Protein AF-A0AAV6ZKS3-F1 (afdb_monomer_lite)

Secondary structure (DSSP, 8-state):
---HHHHHHHHHHHHHHHHHHHHHHHHHHHHHHHHHHHHHHHHHHHHHHHHHHHHHHHHHH-------TTSHHHHSS-S--HHHHHHHHHHHHHHHHHHTS-----S-HHHHHHHHHHHHHHHHHHHHHHHHHHHHHHHHHHHHHHHHHHHHHHHHHHHHHHHHHH--SSTTS-SS---TTSHHHHHH--S-TT--HHHHHHHHHHHHHHHHHHHHHHHHHHHHHHHHHHHHHHHHHHHHHHHHHHHHHHHHHHHHSTTS----

Sequence (264 aa):
YPDKVDHLLQEEKKGLHNLKRYSENQLQEISRQLQVLYSHRQKLFEFCKEKGRVLDIISENARPRHLSQDQIGNKFLGPENTDCQAAIRSARGTCEKFRNIQPLNWYKPENRRELKESVTQALGKKADESAHIWEDSTLTSGDVRNMTQRQQRIHDEMETGYHLQLGPVSSLDLSVRERLDRPLVKILQRHPGTQLPESTLISQGTVSLQKSLSKTRDTIGLLHDTQIKLKEDQENKLRGESIDRAAARLRVRSAKGRRERLCL

pLDDT: mean 79.99, std 17.04, range [34.72, 97.44]

InterPro domains:
  IPR038949 Tektin-like protein 1 [PTHR35081] (2-262)

Radius of gyration: 49.83 Å; chains: 1; bounding box: 112×31×142 Å

Foldseek 3Di:
DDDPLNVLVVVLVVVVVVLVVVVVVLVVVLVVLVVVLVVLVVVLVVVVVVVVVVVVVCVVVCDDDDDDPPPPPPDVCPDPPVVSVVSVVSNVVSVVVNVPSDDPPCPDVVVSVVSLVVSLVSLVVLLVVLVVVLVVLVVVLVVLVVVLVVLVVVLVVLVVVLDVLVPDPDPVPDPDDPDCPPVVNVVVPPDDPDPDPVNVVSVVVSVVSVVVSVVSVVVSVVSVVVSVVSVVSSVVSVVSSVVSVVVSVVSVCVVVPPVDDPPD

Organism: Engystomops pustulosus (NCBI:txid76066)

Structure (mmCIF, N/CA/C/O backbone):
data_AF-A0AAV6ZKS3-F1
#
_entry.id   AF-A0AAV6ZKS3-F1
#
loop_
_atom_site.group_PDB
_atom_site.id
_atom_site.type_symbol
_atom_site.label_atom_id
_atom_site.label_alt_id
_atom_site.label_comp_id
_atom_site.label_asym_id
_atom_site.label_entity_id
_atom_site.label_seq_id
_atom_site.pdbx_PDB_ins_code
_atom_site.Cartn_x
_atom_site.Cartn_y
_atom_site.Cartn_z
_atom_site.occupancy
_atom_site.B_iso_or_equiv
_atom_site.auth_seq_id
_atom_site.auth_comp_id
_atom_site.auth_asym_id
_atom_site.auth_atom_id
_atom_site.pdbx_PDB_model_num
ATOM 1 N N . TYR A 1 1 ? -2.832 10.616 2.347 1.00 41.50 1 TYR A N 1
ATOM 2 C CA . TYR A 1 1 ? -1.419 11.023 2.236 1.00 41.50 1 TYR A CA 1
ATOM 3 C C . TYR A 1 1 ? -0.750 10.048 1.282 1.00 41.50 1 TYR A C 1
ATOM 5 O O . TYR A 1 1 ? -0.906 8.858 1.528 1.00 41.50 1 TYR A O 1
ATOM 13 N N . PRO A 1 2 ? -0.132 10.495 0.173 1.00 55.09 2 PRO A N 1
ATOM 14 C CA . PRO A 1 2 ? 0.588 9.588 -0.715 1.00 55.09 2 PRO A CA 1
ATOM 15 C C . PRO A 1 2 ? 1.738 8.941 0.055 1.00 55.09 2 PRO A C 1
ATOM 17 O O . PRO A 1 2 ? 2.447 9.620 0.801 1.00 55.09 2 PRO A O 1
ATOM 20 N N . ASP A 1 3 ? 1.875 7.629 -0.088 1.00 76.38 3 ASP A N 1
ATOM 21 C CA . ASP A 1 3 ? 2.885 6.861 0.618 1.00 76.38 3 ASP A CA 1
ATOM 22 C C . ASP A 1 3 ? 4.280 7.249 0.102 1.00 76.38 3 ASP A C 1
ATOM 24 O O . ASP A 1 3 ? 4.470 7.553 -1.082 1.00 76.38 3 ASP A O 1
ATOM 28 N N . LYS A 1 4 ? 5.291 7.221 0.972 1.00 80.62 4 LYS A N 1
ATOM 29 C CA . LYS A 1 4 ? 6.689 7.445 0.577 1.00 80.62 4 LYS A CA 1
ATOM 30 C C . LYS A 1 4 ? 7.103 6.466 -0.525 1.00 80.62 4 LYS A C 1
ATOM 32 O O . LYS A 1 4 ? 7.864 6.822 -1.424 1.00 80.62 4 LYS A O 1
ATOM 37 N N . VAL A 1 5 ? 6.559 5.250 -0.482 1.00 85.25 5 VAL A N 1
ATOM 38 C CA . VAL A 1 5 ? 6.760 4.232 -1.517 1.00 85.25 5 VAL A CA 1
ATOM 39 C C . VAL A 1 5 ? 6.154 4.657 -2.859 1.00 85.25 5 VAL A C 1
ATOM 41 O O . VAL A 1 5 ? 6.789 4.456 -3.895 1.00 85.25 5 VAL A O 1
ATOM 44 N N . ASP A 1 6 ? 4.982 5.295 -2.864 1.00 87.06 6 ASP A N 1
ATOM 45 C CA . ASP A 1 6 ? 4.322 5.747 -4.095 1.00 87.06 6 ASP A CA 1
ATOM 46 C C . ASP A 1 6 ? 5.158 6.807 -4.814 1.00 87.06 6 ASP A C 1
ATOM 48 O O . ASP A 1 6 ? 5.302 6.767 -6.038 1.00 87.06 6 ASP A O 1
ATOM 52 N N . HIS A 1 7 ? 5.766 7.722 -4.055 1.00 87.88 7 HIS A N 1
ATOM 53 C CA . HIS A 1 7 ? 6.695 8.710 -4.601 1.00 87.88 7 HIS A CA 1
ATOM 54 C C . HIS A 1 7 ? 7.904 8.048 -5.270 1.00 87.88 7 HIS A C 1
ATOM 56 O O . HIS A 1 7 ? 8.201 8.347 -6.430 1.00 87.88 7 HIS A O 1
ATOM 62 N N . LEU A 1 8 ? 8.549 7.095 -4.591 1.00 87.25 8 LEU A N 1
ATOM 63 C CA . LEU A 1 8 ? 9.702 6.373 -5.139 1.00 87.25 8 LEU A CA 1
ATOM 64 C C . LEU A 1 8 ? 9.329 5.554 -6.388 1.00 87.25 8 LEU A C 1
ATOM 66 O O . LEU A 1 8 ? 10.081 5.518 -7.364 1.00 87.25 8 LEU A O 1
ATOM 70 N N . LEU A 1 9 ? 8.145 4.935 -6.404 1.00 87.69 9 LEU A N 1
ATOM 71 C CA . LEU A 1 9 ? 7.625 4.218 -7.573 1.00 87.69 9 LEU A CA 1
ATOM 72 C C . LEU A 1 9 ? 7.361 5.158 -8.755 1.00 87.69 9 LEU A C 1
ATOM 74 O O . LEU A 1 9 ? 7.646 4.810 -9.905 1.00 87.69 9 LEU A O 1
ATOM 78 N N . GLN A 1 10 ? 6.831 6.355 -8.500 1.00 89.19 10 GLN A N 1
ATOM 79 C CA . GLN A 1 10 ? 6.620 7.358 -9.542 1.00 89.19 10 GLN A CA 1
ATOM 80 C C . GLN A 1 10 ? 7.939 7.880 -10.114 1.00 89.19 10 GLN A C 1
ATOM 82 O O . GLN A 1 10 ? 8.044 8.052 -11.331 1.00 89.19 10 GLN A O 1
ATOM 87 N N . GLU A 1 11 ? 8.942 8.113 -9.271 1.00 86.69 11 GLU A N 1
ATOM 88 C CA . GLU A 1 11 ? 10.286 8.506 -9.701 1.00 86.69 11 GLU A CA 1
ATOM 89 C C . GLU A 1 11 ? 10.939 7.418 -10.555 1.00 86.69 11 GLU A C 1
ATOM 91 O O . GLU A 1 11 ? 11.420 7.706 -11.656 1.00 86.69 11 GLU A O 1
ATOM 96 N N . GLU A 1 12 ? 10.863 6.155 -10.123 1.00 85.94 12 GLU A N 1
ATOM 97 C CA . GLU A 1 12 ? 11.347 5.017 -10.908 1.00 85.94 12 GLU A CA 1
ATOM 98 C C . GLU A 1 12 ? 10.645 4.946 -12.268 1.00 85.94 12 GLU A C 1
ATOM 100 O O . GLU A 1 12 ? 11.301 4.833 -13.309 1.00 85.94 12 GLU A O 1
ATOM 105 N N . LYS A 1 13 ? 9.314 5.069 -12.288 1.00 88.62 13 LYS A N 1
ATOM 106 C CA . LYS A 1 13 ? 8.519 5.049 -13.521 1.00 88.62 13 LYS A CA 1
ATOM 107 C C . LYS A 1 13 ? 8.929 6.169 -14.479 1.00 88.62 13 LYS A C 1
ATOM 109 O O . LYS A 1 13 ? 9.120 5.906 -15.668 1.00 88.62 13 LYS A O 1
ATOM 114 N N . LYS A 1 14 ? 9.081 7.401 -13.983 1.00 87.44 14 LYS A N 1
ATOM 115 C CA . LYS A 1 14 ? 9.520 8.556 -14.785 1.00 87.44 14 LYS A CA 1
ATOM 116 C C . LYS A 1 14 ? 10.919 8.324 -15.359 1.00 87.44 14 LYS A C 1
ATOM 118 O O . LYS A 1 14 ? 11.119 8.509 -16.560 1.00 87.44 14 LYS A O 1
ATOM 123 N N . GLY A 1 15 ? 11.856 7.846 -14.538 1.00 82.69 15 GLY A N 1
ATOM 124 C CA . GLY A 1 15 ? 13.216 7.519 -14.973 1.00 82.69 15 GLY A CA 1
ATOM 125 C C . GLY A 1 15 ? 13.250 6.449 -16.070 1.00 82.69 15 GLY A C 1
ATOM 126 O O . GLY A 1 15 ? 13.921 6.620 -17.088 1.00 82.69 15 GLY A O 1
ATOM 127 N N . LEU A 1 16 ? 12.471 5.372 -15.915 1.00 83.94 16 LEU A N 1
ATOM 128 C CA . LEU A 1 16 ? 12.364 4.306 -16.920 1.00 83.94 16 LEU A CA 1
ATOM 129 C C . LEU A 1 16 ? 11.753 4.796 -18.237 1.00 83.94 16 LEU A C 1
ATOM 131 O O . LEU A 1 16 ? 12.207 4.393 -19.307 1.00 83.94 16 LEU A O 1
ATOM 135 N N . HIS A 1 17 ? 10.743 5.662 -18.171 1.00 86.50 17 HIS A N 1
ATOM 136 C CA . HIS A 1 17 ? 10.078 6.192 -19.361 1.00 86.50 17 HIS A CA 1
ATOM 137 C C . HIS A 1 17 ? 10.987 7.121 -20.167 1.00 86.50 17 HIS A C 1
ATOM 139 O O . HIS A 1 17 ? 11.044 7.026 -21.393 1.00 86.50 17 HIS A O 1
ATOM 145 N N . ASN A 1 18 ? 11.748 7.973 -19.479 1.00 84.38 18 ASN A N 1
ATOM 146 C CA . ASN A 1 18 ? 12.739 8.839 -20.113 1.00 84.38 18 ASN A CA 1
ATOM 147 C C . ASN A 1 18 ? 13.833 8.017 -20.802 1.00 84.38 18 ASN A C 1
ATOM 149 O O . ASN A 1 18 ? 14.181 8.299 -21.947 1.00 84.38 18 ASN A O 1
ATOM 153 N N . LEU A 1 19 ? 14.312 6.955 -20.144 1.00 80.25 19 LEU A N 1
ATOM 154 C CA . LEU A 1 19 ? 15.299 6.048 -20.726 1.00 80.25 19 LEU A CA 1
ATOM 155 C C . LEU A 1 19 ? 14.756 5.339 -21.971 1.00 80.25 19 LEU A C 1
ATOM 157 O O . LEU A 1 19 ? 15.447 5.279 -22.985 1.00 80.25 19 LEU A O 1
ATOM 161 N N . LYS A 1 20 ? 13.517 4.837 -21.909 1.00 86.25 20 LYS A N 1
ATOM 162 C CA . LYS A 1 20 ? 12.854 4.196 -23.050 1.00 86.25 20 LYS A CA 1
ATOM 163 C C . LYS A 1 20 ? 12.793 5.148 -24.246 1.00 86.25 20 LYS A C 1
ATOM 165 O O . LYS A 1 20 ? 13.302 4.806 -25.309 1.00 86.25 20 LYS A O 1
ATOM 170 N N . ARG A 1 21 ? 12.263 6.360 -24.048 1.00 87.06 21 ARG A N 1
ATOM 171 C CA . ARG A 1 21 ? 12.174 7.380 -25.107 1.00 87.06 21 ARG A CA 1
ATOM 172 C C . ARG A 1 21 ? 13.537 7.707 -25.701 1.00 87.06 21 ARG A C 1
ATOM 174 O O . ARG A 1 21 ? 13.680 7.767 -26.915 1.00 87.06 21 ARG A O 1
ATOM 181 N N . TYR A 1 22 ? 14.547 7.886 -24.853 1.00 83.00 22 TYR A N 1
ATOM 182 C CA . TYR A 1 22 ? 15.900 8.158 -25.319 1.00 83.00 22 TYR A CA 1
ATOM 183 C C . TYR A 1 22 ? 16.451 7.002 -26.168 1.00 83.00 22 TYR A C 1
ATOM 185 O O . TYR A 1 22 ? 16.975 7.242 -27.254 1.00 83.00 22 TYR A O 1
ATOM 193 N N . SER A 1 23 ? 16.279 5.751 -25.723 1.00 82.00 23 SER A N 1
ATOM 194 C CA . SER A 1 23 ? 16.715 4.580 -26.494 1.00 82.00 23 SER A CA 1
ATOM 195 C C . SER A 1 23 ? 15.973 4.426 -27.822 1.00 82.00 23 SER A C 1
ATOM 197 O O . SER A 1 23 ? 16.594 4.085 -28.822 1.00 82.00 23 SER A O 1
ATOM 199 N N . GLU A 1 24 ? 14.673 4.720 -27.859 1.00 88.81 24 GLU A N 1
ATOM 200 C CA . GLU A 1 24 ? 13.868 4.662 -29.082 1.00 88.81 24 GLU A CA 1
ATOM 201 C C . GLU A 1 24 ? 14.322 5.722 -30.088 1.00 88.81 24 GLU A C 1
ATOM 203 O O . GLU A 1 24 ? 14.536 5.402 -31.254 1.00 88.81 24 GLU A O 1
ATOM 208 N N . ASN A 1 25 ? 14.568 6.952 -29.631 1.00 86.88 25 ASN A N 1
ATOM 209 C CA . ASN A 1 25 ? 15.073 8.031 -30.481 1.00 86.88 25 ASN A CA 1
ATOM 210 C C . ASN A 1 25 ? 16.464 7.711 -31.051 1.00 86.88 25 ASN A C 1
ATOM 212 O O . ASN A 1 25 ? 16.727 7.959 -32.225 1.00 86.88 25 ASN A O 1
ATOM 216 N N . GLN A 1 26 ? 17.350 7.126 -30.239 1.00 83.88 26 GLN A N 1
ATOM 217 C CA . GLN A 1 26 ? 18.669 6.682 -30.699 1.00 83.88 26 GLN A CA 1
ATOM 218 C C . GLN A 1 26 ? 18.558 5.558 -31.736 1.00 83.88 26 GLN A C 1
ATOM 220 O O . GLN A 1 26 ? 19.219 5.609 -32.770 1.00 83.88 26 GLN A O 1
ATOM 225 N N . LEU A 1 27 ? 17.689 4.569 -31.505 1.00 87.50 27 LEU A N 1
ATOM 226 C CA . LEU A 1 27 ? 17.439 3.492 -32.466 1.00 87.50 27 LEU A CA 1
ATOM 227 C C . LEU A 1 27 ? 16.874 4.021 -33.788 1.00 87.50 27 LEU A C 1
ATOM 229 O O . LEU A 1 27 ? 17.297 3.571 -34.851 1.00 87.50 27 LEU A O 1
ATOM 233 N N . GLN A 1 28 ? 15.957 4.990 -33.733 1.00 90.62 28 GLN A N 1
ATOM 234 C CA . GLN A 1 28 ? 15.423 5.646 -34.925 1.00 90.62 28 GLN A CA 1
ATOM 235 C C . GLN A 1 28 ? 16.516 6.392 -35.697 1.00 90.62 28 GLN A C 1
ATOM 237 O O . GLN A 1 28 ? 16.599 6.251 -36.916 1.00 90.62 28 GLN A O 1
ATOM 242 N N . GLU A 1 29 ? 17.391 7.128 -35.009 1.00 88.44 29 GLU A N 1
ATOM 243 C CA . GLU A 1 29 ? 18.488 7.850 -35.661 1.00 88.44 29 GLU A CA 1
ATOM 244 C C . GLU A 1 29 ? 19.519 6.895 -36.281 1.00 88.44 29 GLU A C 1
ATOM 246 O O . GLU A 1 29 ? 19.915 7.080 -37.432 1.00 88.44 29 GLU A O 1
ATOM 251 N N . ILE A 1 30 ? 19.890 5.821 -35.577 1.00 88.12 30 ILE A N 1
ATOM 252 C CA . ILE A 1 30 ? 20.761 4.760 -36.106 1.00 88.12 30 ILE A CA 1
ATOM 253 C C . ILE A 1 30 ? 20.126 4.110 -37.342 1.00 88.12 30 ILE A C 1
ATOM 255 O O . ILE A 1 30 ? 20.790 3.960 -38.368 1.00 88.12 30 ILE A O 1
ATOM 259 N N . SER A 1 31 ? 18.839 3.757 -37.276 1.00 90.94 31 SER A N 1
ATOM 260 C CA . SER A 1 31 ? 18.103 3.157 -38.396 1.00 90.94 31 SER A CA 1
ATOM 261 C C . SER A 1 31 ? 18.084 4.079 -39.619 1.00 90.94 31 SER A C 1
ATOM 263 O O . SER A 1 31 ? 18.409 3.647 -40.729 1.00 90.94 31 SER A O 1
ATOM 265 N N . ARG A 1 32 ? 17.812 5.372 -39.410 1.00 91.06 32 ARG A N 1
ATOM 266 C CA . ARG A 1 32 ? 17.835 6.398 -40.458 1.00 91.06 32 ARG A CA 1
ATOM 267 C C . ARG A 1 32 ? 19.214 6.505 -41.107 1.00 91.06 32 ARG A C 1
ATOM 269 O O . ARG A 1 32 ? 19.321 6.535 -42.332 1.00 91.06 32 ARG A O 1
ATOM 276 N N . GLN A 1 33 ? 20.278 6.544 -40.308 1.00 89.44 33 GLN A N 1
ATOM 277 C CA . GLN A 1 33 ? 21.639 6.640 -40.833 1.00 89.44 33 GLN A CA 1
ATOM 278 C C . GLN A 1 33 ? 22.068 5.381 -41.593 1.00 89.44 33 GLN A C 1
ATOM 280 O O . GLN A 1 33 ? 22.689 5.499 -42.650 1.00 89.44 33 GLN A O 1
ATOM 285 N N . LEU A 1 34 ? 21.680 4.188 -41.131 1.00 90.81 34 LEU A N 1
ATOM 286 C CA . LEU A 1 34 ? 21.911 2.936 -41.856 1.00 90.81 34 LEU A CA 1
ATOM 287 C C . LEU A 1 34 ? 21.210 2.924 -43.221 1.00 90.81 34 LEU A C 1
ATOM 289 O O . LEU A 1 34 ? 21.814 2.508 -44.210 1.00 90.81 34 LEU A O 1
ATOM 293 N N . GLN A 1 35 ? 19.978 3.432 -43.308 1.00 94.38 35 GLN A N 1
ATOM 294 C CA . GLN A 1 35 ? 19.254 3.545 -44.577 1.00 94.38 35 GLN A CA 1
ATOM 295 C C . GLN A 1 35 ? 19.963 4.495 -45.557 1.00 94.38 35 GLN A C 1
ATOM 297 O O . GLN A 1 35 ? 20.113 4.185 -46.741 1.00 94.38 35 GLN A O 1
ATOM 302 N N . VAL A 1 36 ? 20.457 5.633 -45.062 1.00 93.38 36 VAL A N 1
ATOM 303 C CA . VAL A 1 36 ? 21.233 6.584 -45.872 1.00 93.38 36 VAL A CA 1
ATOM 304 C C . VAL A 1 36 ? 22.543 5.948 -46.350 1.00 93.38 36 VAL A C 1
ATOM 306 O O . VAL A 1 36 ? 22.854 6.020 -47.540 1.00 93.38 36 VAL A O 1
ATOM 309 N N . LEU A 1 37 ? 23.277 5.251 -45.477 1.00 91.81 37 LEU A N 1
ATOM 310 C CA . LEU A 1 37 ? 24.495 4.521 -45.850 1.00 91.81 37 LEU A CA 1
ATOM 311 C C . LEU A 1 37 ? 24.227 3.425 -46.889 1.00 91.81 37 LEU A C 1
ATOM 313 O O . LEU A 1 37 ? 25.008 3.278 -47.830 1.00 91.81 37 LEU A O 1
ATOM 317 N N . TYR A 1 38 ? 23.112 2.701 -46.773 1.00 94.31 38 TYR A N 1
ATOM 318 C CA . TYR A 1 38 ? 22.691 1.723 -47.775 1.00 94.31 38 TYR A CA 1
ATOM 319 C C . TYR A 1 38 ? 22.466 2.384 -49.142 1.00 94.31 38 TYR A C 1
ATOM 321 O O . TYR A 1 38 ? 22.979 1.903 -50.153 1.00 94.31 38 TYR A O 1
ATOM 329 N N . SER A 1 39 ? 21.797 3.541 -49.171 1.00 94.12 39 SER A N 1
ATOM 330 C CA . SER A 1 39 ? 21.594 4.302 -50.410 1.00 94.12 39 SER A CA 1
ATOM 331 C C . SER A 1 39 ? 22.916 4.776 -51.036 1.00 94.12 39 SER A C 1
ATOM 333 O O . SER A 1 39 ? 23.093 4.694 -52.252 1.00 94.12 39 SER A O 1
ATOM 335 N N . HIS A 1 40 ? 23.883 5.210 -50.217 1.00 92.31 40 HIS A N 1
ATOM 336 C CA . HIS A 1 40 ? 25.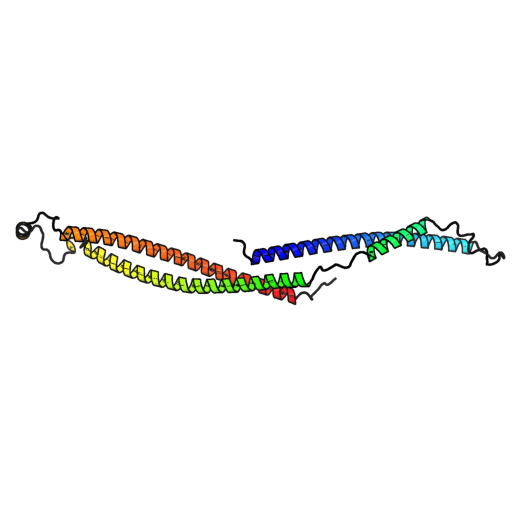216 5.589 -50.688 1.00 92.31 40 HIS A CA 1
ATOM 337 C C . HIS A 1 40 ? 25.976 4.392 -51.258 1.00 92.31 40 HIS A C 1
ATOM 339 O O . HIS A 1 40 ? 26.580 4.505 -52.323 1.00 92.31 40 HIS A O 1
ATOM 345 N N . ARG A 1 41 ? 25.906 3.234 -50.592 1.00 93.44 41 ARG A N 1
ATOM 346 C CA . ARG A 1 41 ? 26.504 1.987 -51.076 1.00 93.44 41 ARG A CA 1
ATOM 347 C C . ARG A 1 41 ? 25.933 1.581 -52.434 1.00 93.44 41 ARG A C 1
ATOM 349 O O . ARG A 1 41 ? 26.708 1.221 -53.313 1.00 93.44 41 ARG A O 1
ATOM 356 N N . GLN A 1 42 ? 24.615 1.660 -52.616 1.00 94.25 42 GLN A N 1
ATOM 357 C CA . GLN A 1 42 ? 23.966 1.314 -53.882 1.00 94.25 42 GLN A CA 1
ATOM 358 C C . GLN A 1 42 ? 24.397 2.253 -55.017 1.00 94.25 42 GLN A C 1
ATOM 360 O O . GLN A 1 42 ? 24.777 1.783 -56.084 1.00 94.25 42 GLN A O 1
ATOM 365 N N . LYS A 1 43 ? 24.438 3.569 -54.769 1.00 91.56 43 LYS A N 1
ATOM 366 C CA . LYS A 1 43 ? 24.923 4.551 -55.757 1.00 91.56 43 LYS A CA 1
ATOM 367 C C . LYS A 1 43 ? 26.382 4.312 -56.154 1.00 91.56 43 LYS A C 1
ATOM 369 O O . LYS A 1 43 ? 26.704 4.310 -57.335 1.00 91.56 43 LYS A O 1
ATOM 374 N N . LEU A 1 44 ? 27.261 4.079 -55.177 1.00 90.31 44 LEU A N 1
ATOM 375 C CA . LEU A 1 44 ? 28.674 3.787 -55.444 1.00 90.31 44 LEU A CA 1
ATOM 376 C C . LEU A 1 44 ? 28.856 2.466 -56.201 1.00 90.31 44 LEU A C 1
ATOM 378 O O . LEU A 1 44 ? 29.738 2.369 -57.048 1.00 90.31 44 LEU A O 1
ATOM 382 N N . PHE A 1 45 ? 28.020 1.463 -55.925 1.00 92.81 45 PHE A N 1
ATOM 383 C CA . PHE A 1 45 ? 28.036 0.197 -56.652 1.00 92.81 45 PHE A CA 1
ATOM 384 C C . PHE A 1 45 ? 27.683 0.378 -58.135 1.00 92.81 45 PHE A C 1
ATOM 386 O O . PHE A 1 45 ? 28.393 -0.157 -58.985 1.00 92.81 45 PHE A O 1
ATOM 393 N N . GLU A 1 46 ? 26.654 1.170 -58.455 1.00 90.75 46 GLU A N 1
ATOM 394 C CA . GLU A 1 46 ? 26.321 1.483 -59.852 1.00 90.75 46 GLU A CA 1
ATOM 395 C C . GLU A 1 46 ? 27.463 2.234 -60.552 1.00 90.75 46 GLU A C 1
ATOM 397 O O . GLU A 1 46 ? 27.859 1.838 -61.646 1.00 90.75 46 GLU A O 1
ATOM 402 N N . PHE A 1 47 ? 28.102 3.215 -59.898 1.00 87.19 47 PHE A N 1
ATOM 403 C CA . PHE A 1 47 ? 29.284 3.879 -60.469 1.00 87.19 47 PHE A CA 1
ATOM 404 C C . PHE A 1 47 ? 30.452 2.915 -60.721 1.00 87.19 47 PHE A C 1
ATOM 406 O O . PHE A 1 47 ? 31.126 3.012 -61.747 1.00 87.19 47 PHE A O 1
ATOM 413 N N . CYS A 1 48 ? 30.703 1.965 -59.815 1.00 86.06 48 CYS A N 1
ATOM 414 C CA . CYS A 1 48 ? 31.719 0.931 -60.026 1.00 86.06 48 CYS A CA 1
ATOM 415 C C . CYS A 1 48 ? 31.379 0.035 -61.224 1.00 86.06 48 CYS A C 1
ATOM 417 O O . CYS A 1 48 ? 32.269 -0.310 -62.000 1.00 86.06 48 CYS A O 1
ATOM 419 N N . LYS A 1 49 ? 30.102 -0.318 -61.396 1.00 88.94 49 LYS A N 1
ATOM 420 C CA . LYS A 1 49 ? 29.613 -1.132 -62.513 1.00 88.94 49 LYS A CA 1
ATOM 421 C C . LYS A 1 49 ? 29.729 -0.400 -63.850 1.00 88.94 49 LYS A C 1
ATOM 423 O O . LYS A 1 49 ? 30.173 -0.995 -64.828 1.00 88.94 49 LYS A O 1
ATOM 428 N N . GLU A 1 50 ? 29.371 0.880 -63.897 1.00 85.94 50 GLU A N 1
ATOM 429 C CA . GLU A 1 50 ? 29.556 1.734 -65.076 1.00 85.94 50 GLU A CA 1
ATOM 430 C C . GLU A 1 50 ? 31.032 1.880 -65.433 1.00 85.94 50 GLU A C 1
ATOM 432 O O . GLU A 1 50 ? 31.409 1.669 -66.583 1.00 85.94 50 GLU A O 1
ATOM 437 N N . LYS A 1 51 ? 31.887 2.157 -64.441 1.00 83.06 51 LYS A N 1
ATOM 438 C CA . LYS A 1 51 ? 33.335 2.238 -64.652 1.00 83.06 51 LYS A CA 1
ATOM 439 C C . LYS A 1 51 ? 33.909 0.915 -65.162 1.00 83.06 51 LYS A C 1
ATOM 441 O O . LYS A 1 51 ? 34.740 0.947 -66.061 1.00 83.06 51 LYS A O 1
ATOM 446 N N . GLY A 1 52 ? 33.458 -0.221 -64.625 1.00 84.44 52 GLY A N 1
ATOM 447 C CA . GLY A 1 52 ? 33.823 -1.552 -65.118 1.00 84.44 52 GLY A CA 1
ATOM 448 C C . GLY A 1 52 ? 33.482 -1.717 -66.599 1.00 84.44 52 GLY A C 1
ATOM 449 O O . GLY A 1 52 ? 34.375 -1.960 -67.398 1.00 84.44 52 GLY A O 1
ATOM 450 N N . ARG A 1 53 ? 32.231 -1.431 -66.984 1.00 85.12 53 ARG A N 1
ATOM 451 C CA . ARG A 1 53 ? 31.784 -1.481 -68.389 1.00 85.12 53 ARG A CA 1
ATOM 452 C C . ARG A 1 53 ? 32.600 -0.573 -69.308 1.00 85.12 53 ARG A C 1
ATOM 454 O O . ARG A 1 53 ? 32.935 -0.967 -70.417 1.00 85.12 53 ARG A O 1
ATOM 461 N N . VAL A 1 54 ? 32.907 0.649 -68.871 1.00 82.00 54 VAL A N 1
ATOM 462 C CA . VAL A 1 54 ? 33.729 1.585 -69.652 1.00 82.00 54 VAL A CA 1
ATOM 463 C C . VAL A 1 54 ? 35.147 1.042 -69.831 1.00 82.00 54 VAL A C 1
ATOM 465 O O . VAL A 1 54 ? 35.688 1.129 -70.928 1.00 82.00 54 VAL A O 1
ATOM 468 N N . LEU A 1 55 ? 35.742 0.463 -68.785 1.00 80.50 55 LEU A N 1
ATOM 469 C CA . LEU A 1 55 ? 37.062 -0.162 -68.874 1.00 80.50 55 LEU A CA 1
ATOM 470 C C . LEU A 1 55 ? 37.057 -1.377 -69.806 1.00 80.50 55 LEU A C 1
ATOM 472 O O . LEU A 1 55 ? 37.975 -1.492 -70.614 1.00 80.50 55 LEU A O 1
ATOM 476 N N . ASP A 1 56 ? 36.022 -2.217 -69.751 1.00 82.38 56 ASP A N 1
ATOM 477 C CA . ASP A 1 56 ? 35.847 -3.353 -70.660 1.00 82.38 56 ASP A CA 1
ATOM 478 C C . ASP A 1 56 ? 35.790 -2.864 -72.119 1.00 82.38 56 ASP A C 1
ATOM 480 O O . ASP A 1 56 ? 36.600 -3.292 -72.939 1.00 82.38 56 ASP A O 1
ATOM 484 N N . ILE A 1 57 ? 34.953 -1.861 -72.423 1.00 82.69 57 ILE A N 1
ATOM 485 C CA . ILE A 1 57 ? 34.840 -1.248 -73.762 1.00 82.69 57 ILE A CA 1
ATOM 486 C C . ILE A 1 57 ? 36.168 -0.624 -74.219 1.00 82.69 57 ILE A C 1
ATOM 488 O O . ILE A 1 57 ? 36.551 -0.753 -75.383 1.00 82.69 57 ILE A O 1
ATOM 492 N N . ILE A 1 58 ? 36.883 0.082 -73.336 1.00 78.12 58 ILE A N 1
ATOM 493 C CA . ILE A 1 58 ? 38.196 0.655 -73.665 1.00 78.12 58 ILE A CA 1
ATOM 494 C C . ILE A 1 58 ? 39.194 -0.470 -73.952 1.00 78.12 58 ILE A C 1
ATOM 496 O O . ILE A 1 58 ? 39.939 -0.368 -74.920 1.00 78.12 58 ILE A O 1
ATOM 500 N N . SER A 1 59 ? 39.195 -1.546 -73.163 1.00 73.62 59 SER A N 1
ATOM 501 C CA . SER A 1 59 ? 40.094 -2.688 -73.355 1.00 73.62 59 SER A CA 1
ATOM 502 C C . SER A 1 59 ? 39.807 -3.458 -74.649 1.00 73.62 59 SER A C 1
ATOM 504 O O . SER A 1 59 ? 40.742 -3.852 -75.343 1.00 73.62 59 SER A O 1
ATOM 506 N N . GLU A 1 60 ? 38.534 -3.596 -75.031 1.00 71.94 60 GLU A N 1
ATOM 507 C CA . GLU A 1 60 ? 38.105 -4.244 -76.275 1.00 71.94 60 GLU A CA 1
ATOM 508 C C . GLU A 1 60 ? 38.494 -3.420 -77.512 1.00 71.94 60 GLU A C 1
ATOM 510 O O . GLU A 1 60 ? 38.869 -3.975 -78.550 1.00 71.94 60 GLU A O 1
ATOM 515 N N . ASN A 1 61 ? 38.468 -2.089 -77.389 1.00 64.12 61 ASN A N 1
ATOM 516 C CA . ASN A 1 61 ? 38.843 -1.154 -78.451 1.00 64.12 61 ASN A CA 1
ATOM 517 C C . ASN A 1 61 ? 40.349 -0.823 -78.476 1.00 64.12 61 ASN A C 1
ATOM 519 O O . ASN A 1 61 ? 40.866 -0.364 -79.497 1.00 64.12 61 ASN A O 1
ATOM 523 N N . ALA A 1 62 ? 41.081 -1.092 -77.393 1.00 60.00 62 ALA A N 1
ATOM 524 C CA . ALA A 1 62 ? 42.527 -0.926 -77.284 1.00 60.00 62 ALA A CA 1
ATOM 525 C C . ALA A 1 62 ? 43.281 -2.162 -77.810 1.00 60.00 62 ALA A C 1
ATOM 527 O O . ALA A 1 62 ? 44.012 -2.834 -77.085 1.00 60.00 62 ALA A O 1
ATOM 528 N N . ARG A 1 63 ? 43.152 -2.462 -79.107 1.00 52.72 63 ARG A N 1
ATOM 529 C CA . ARG A 1 63 ? 44.124 -3.338 -79.792 1.00 52.72 63 ARG A CA 1
ATOM 530 C C . ARG A 1 63 ? 45.446 -2.580 -79.997 1.00 52.72 63 ARG A C 1
ATOM 532 O O . ARG A 1 63 ? 45.418 -1.370 -80.229 1.00 52.72 63 ARG A O 1
ATOM 539 N N . PRO A 1 64 ? 46.611 -3.250 -79.927 1.00 49.72 64 PRO A N 1
ATOM 540 C CA . PRO A 1 64 ? 47.892 -2.582 -79.738 1.00 49.72 64 PRO A CA 1
ATOM 541 C C . PRO A 1 64 ? 48.297 -1.813 -80.997 1.00 49.72 64 PRO A C 1
ATOM 543 O O . PRO A 1 64 ? 48.760 -2.388 -81.979 1.00 49.72 64 PRO A O 1
ATOM 546 N N . ARG A 1 65 ? 48.175 -0.486 -80.961 1.00 48.66 65 ARG A N 1
ATOM 547 C CA . ARG A 1 65 ? 49.083 0.383 -81.711 1.00 48.66 65 ARG A CA 1
ATOM 548 C C . ARG A 1 65 ? 50.033 1.000 -80.707 1.00 48.66 65 ARG A C 1
ATOM 550 O O . ARG A 1 65 ? 49.588 1.661 -79.776 1.00 48.66 65 ARG A O 1
ATOM 557 N N . HIS A 1 66 ? 51.318 0.723 -80.913 1.00 50.22 66 HIS A N 1
ATOM 558 C CA . HIS A 1 66 ? 52.470 1.307 -80.234 1.00 50.22 66 HIS A CA 1
ATOM 559 C C . HIS A 1 66 ? 52.217 2.771 -79.842 1.00 50.22 66 HIS A C 1
ATOM 561 O O . HIS A 1 66 ? 52.379 3.682 -80.650 1.00 50.22 66 HIS A O 1
ATOM 567 N N . LEU A 1 67 ? 51.816 2.995 -78.596 1.00 47.41 67 LEU A N 1
ATOM 568 C CA . LEU A 1 67 ? 51.811 4.302 -77.964 1.00 47.41 67 LEU A CA 1
ATOM 569 C C . LEU A 1 67 ? 52.414 4.101 -76.585 1.00 47.41 67 LEU A C 1
ATOM 571 O O . LEU A 1 67 ? 51.954 3.272 -75.803 1.00 47.41 67 LEU A O 1
ATOM 575 N N . SER A 1 68 ? 53.512 4.811 -76.359 1.00 45.78 68 SER A N 1
ATOM 576 C CA . SER A 1 68 ? 54.337 4.756 -75.164 1.00 45.78 68 SER A CA 1
ATOM 577 C C . SER A 1 68 ? 53.488 4.774 -73.892 1.00 45.78 68 SER A C 1
ATOM 579 O O . SER A 1 68 ? 52.547 5.560 -73.757 1.00 45.78 68 SER A O 1
ATOM 581 N N . GLN A 1 69 ? 53.861 3.895 -72.967 1.00 51.12 69 GLN A N 1
ATOM 582 C CA . GLN A 1 69 ? 53.141 3.523 -71.749 1.00 51.12 69 GLN A CA 1
ATOM 583 C C . GLN A 1 69 ? 52.797 4.706 -70.816 1.00 51.12 69 GLN A C 1
ATOM 585 O O . GLN A 1 69 ? 51.930 4.575 -69.957 1.00 51.12 69 GLN A O 1
ATOM 590 N N . ASP A 1 70 ? 53.392 5.880 -71.042 1.00 47.59 70 ASP A N 1
ATOM 591 C CA . ASP A 1 70 ? 53.228 7.079 -70.215 1.00 47.59 70 ASP A CA 1
ATOM 592 C C . ASP A 1 70 ? 52.003 7.950 -70.557 1.00 47.59 70 ASP A C 1
ATOM 594 O O . ASP A 1 70 ? 51.698 8.885 -69.818 1.00 47.59 70 ASP A O 1
ATOM 598 N N . GLN A 1 71 ? 51.262 7.683 -71.645 1.00 47.75 71 GLN A N 1
ATOM 599 C CA . GLN A 1 71 ? 50.146 8.560 -72.069 1.00 47.75 71 GLN A CA 1
ATOM 600 C C . GLN A 1 71 ? 48.732 7.986 -71.889 1.00 47.75 71 GLN A C 1
ATOM 602 O O . GLN A 1 71 ? 47.754 8.728 -72.006 1.00 47.75 71 GLN A O 1
ATOM 607 N N . ILE A 1 72 ? 48.593 6.697 -71.577 1.00 47.81 72 ILE A N 1
ATOM 608 C CA . ILE A 1 72 ? 47.277 6.034 -71.498 1.00 47.81 72 ILE A CA 1
ATOM 609 C C . ILE A 1 72 ? 46.598 6.296 -70.142 1.00 47.81 72 ILE A C 1
ATOM 611 O O . ILE A 1 72 ? 45.372 6.347 -70.062 1.00 47.81 72 ILE A O 1
ATOM 615 N N . GLY A 1 73 ? 47.379 6.555 -69.087 1.00 46.28 73 GLY A N 1
ATOM 616 C CA . GLY A 1 73 ? 46.870 6.658 -67.716 1.00 46.28 73 GLY A CA 1
ATOM 617 C C . GLY A 1 73 ? 45.972 7.864 -67.420 1.00 46.28 73 GLY A C 1
ATOM 618 O O . GLY A 1 73 ? 45.125 7.759 -66.543 1.00 46.28 73 GLY A O 1
ATOM 619 N N . ASN A 1 74 ? 46.109 8.982 -68.147 1.00 49.00 74 ASN A N 1
ATOM 620 C CA . ASN A 1 74 ? 45.489 10.260 -67.746 1.00 49.00 74 ASN A CA 1
ATOM 621 C C . ASN A 1 74 ? 44.696 11.004 -68.838 1.00 49.00 74 ASN A C 1
ATOM 623 O O . ASN A 1 74 ? 44.126 12.047 -68.540 1.00 49.00 74 ASN A O 1
ATOM 627 N N . LYS A 1 75 ? 44.640 10.523 -70.092 1.00 46.53 75 LYS A N 1
ATOM 628 C CA . LYS A 1 75 ? 43.922 11.224 -71.187 1.00 46.53 75 LYS A CA 1
ATOM 629 C C . LYS A 1 75 ? 42.538 10.659 -71.532 1.00 46.53 75 LYS A C 1
ATOM 631 O O . LYS A 1 75 ? 41.715 11.402 -72.050 1.00 46.53 75 LYS A O 1
ATOM 636 N N . PHE A 1 76 ? 42.269 9.379 -71.252 1.00 48.81 76 PHE A N 1
ATOM 637 C CA . PHE A 1 76 ? 40.955 8.752 -71.504 1.00 48.81 76 PHE A CA 1
ATOM 638 C C . PHE A 1 76 ? 39.989 8.850 -70.320 1.00 48.81 76 PHE A C 1
ATOM 640 O O . PHE A 1 76 ? 38.781 8.687 -70.475 1.00 48.81 76 PHE A O 1
ATOM 647 N N . LEU A 1 77 ? 40.519 9.138 -69.136 1.00 54.16 77 LEU A N 1
ATOM 648 C CA . LEU A 1 77 ? 39.739 9.501 -67.968 1.00 54.16 77 LEU A CA 1
ATOM 649 C C . LEU A 1 77 ? 39.561 11.019 -68.048 1.00 54.16 77 LEU A C 1
ATOM 651 O O . LEU A 1 77 ? 40.495 11.763 -67.767 1.00 54.16 77 LEU A O 1
ATOM 655 N N . GLY A 1 78 ? 38.394 11.473 -68.514 1.00 54.19 78 GLY A N 1
ATOM 656 C CA . GLY A 1 78 ? 38.015 12.889 -68.457 1.00 54.19 78 GLY A CA 1
ATOM 657 C C . GLY A 1 78 ? 38.123 13.456 -67.029 1.00 54.19 78 GLY A C 1
ATOM 658 O O . GLY A 1 78 ? 38.387 12.691 -66.095 1.00 54.19 78 GLY A O 1
ATOM 659 N N . PRO A 1 79 ? 37.926 14.780 -66.842 1.00 57.62 79 PRO A N 1
ATOM 660 C CA . PRO A 1 79 ? 38.018 15.416 -65.526 1.00 57.62 79 PRO A CA 1
ATOM 661 C C . PRO A 1 79 ? 37.273 14.568 -64.498 1.00 57.62 79 PRO A C 1
ATOM 663 O O . PRO A 1 79 ? 36.167 14.104 -64.783 1.00 57.62 79 PRO A O 1
ATOM 666 N N . GLU A 1 80 ? 37.942 14.289 -63.374 1.00 60.34 80 GLU A N 1
ATOM 667 C CA . GLU A 1 80 ? 37.504 13.343 -62.346 1.00 60.34 80 GLU A CA 1
ATOM 668 C C . GLU A 1 80 ? 35.983 13.377 -62.195 1.00 60.34 80 GLU A C 1
ATOM 670 O O . GLU A 1 80 ? 35.438 14.449 -61.946 1.00 60.34 80 GLU A O 1
ATOM 675 N N . ASN A 1 81 ? 35.303 12.234 -62.374 1.00 70.88 81 ASN A N 1
ATOM 676 C CA . ASN A 1 81 ? 33.841 12.168 -62.320 1.00 70.88 81 ASN A CA 1
ATOM 677 C C . ASN A 1 81 ? 33.345 12.848 -61.030 1.00 70.88 81 ASN A C 1
ATOM 679 O O . ASN A 1 81 ? 33.458 12.294 -59.927 1.00 70.88 81 ASN A O 1
ATOM 683 N N . THR A 1 82 ? 32.832 14.070 -61.186 1.00 78.62 82 THR A N 1
ATOM 684 C CA . THR A 1 82 ? 32.481 14.968 -60.086 1.00 78.62 82 THR A CA 1
ATOM 685 C C . THR A 1 82 ? 31.350 14.386 -59.254 1.00 78.62 82 THR A C 1
ATOM 687 O O . THR A 1 82 ? 31.316 14.574 -58.036 1.00 78.62 82 THR A O 1
ATOM 690 N N . ASP A 1 83 ? 30.485 13.594 -59.885 1.00 79.56 83 ASP A N 1
ATOM 691 C CA . ASP A 1 83 ? 29.316 12.982 -59.264 1.00 79.56 83 ASP A CA 1
ATOM 692 C C . ASP A 1 83 ? 29.720 11.804 -58.371 1.00 79.56 83 ASP A C 1
ATOM 694 O O . ASP A 1 83 ? 29.228 11.666 -57.246 1.00 79.56 83 ASP A O 1
ATOM 698 N N . CYS A 1 84 ? 30.693 10.998 -58.812 1.00 80.88 84 CYS A N 1
ATOM 699 C CA . CYS A 1 84 ? 31.259 9.924 -57.996 1.00 80.88 84 CYS A CA 1
ATOM 700 C C . CYS A 1 84 ? 32.018 10.488 -56.783 1.00 80.88 84 CYS A C 1
ATOM 702 O O . CYS A 1 84 ? 31.837 10.020 -55.654 1.00 80.88 84 CYS A O 1
ATOM 704 N N . GLN A 1 85 ? 32.807 11.552 -56.969 1.00 84.25 85 GLN A N 1
ATOM 705 C CA . GLN A 1 85 ? 33.474 12.219 -55.848 1.00 84.25 85 GLN A CA 1
ATOM 706 C C . GLN A 1 85 ? 32.487 12.847 -54.859 1.00 84.25 85 GLN A C 1
ATOM 708 O O . GLN A 1 85 ? 32.682 12.728 -53.645 1.00 84.25 85 GLN A O 1
ATOM 713 N N . ALA A 1 86 ? 31.420 13.484 -55.347 1.00 85.31 86 ALA A N 1
ATOM 714 C CA . ALA A 1 86 ? 30.362 14.022 -54.500 1.00 85.31 86 ALA A CA 1
ATOM 715 C C . ALA A 1 86 ? 29.698 12.908 -53.673 1.00 85.31 86 ALA A C 1
ATOM 717 O O . ALA A 1 86 ? 29.561 13.047 -52.456 1.00 85.31 86 ALA A O 1
ATOM 718 N N . ALA A 1 87 ? 29.391 11.762 -54.292 1.00 85.94 87 ALA A N 1
ATOM 719 C CA . ALA A 1 87 ? 28.825 10.605 -53.601 1.00 85.94 87 ALA A CA 1
ATOM 720 C C . ALA A 1 87 ? 29.761 10.035 -52.518 1.00 85.94 87 ALA A C 1
ATOM 722 O O . ALA A 1 87 ? 29.299 9.716 -51.419 1.00 85.94 87 ALA A O 1
ATOM 723 N N . ILE A 1 88 ? 31.074 9.964 -52.779 1.00 88.00 88 ILE A N 1
ATOM 724 C CA . ILE A 1 88 ? 32.080 9.536 -51.789 1.00 88.00 88 ILE A CA 1
ATOM 725 C C . ILE A 1 88 ? 32.143 10.516 -50.610 1.00 88.00 88 ILE A C 1
ATOM 727 O O . ILE A 1 88 ? 32.174 10.083 -49.455 1.00 88.00 88 ILE A O 1
ATOM 731 N N . ARG A 1 89 ? 32.138 11.831 -50.868 1.00 90.69 89 ARG A N 1
ATOM 732 C CA . ARG A 1 89 ? 32.149 12.857 -49.810 1.00 90.69 89 ARG A CA 1
ATOM 733 C C . ARG A 1 89 ? 30.887 12.777 -48.946 1.00 90.69 89 ARG A C 1
ATOM 735 O O . ARG A 1 89 ? 30.995 12.789 -47.721 1.00 90.69 89 ARG A O 1
ATOM 742 N N . SER A 1 90 ? 29.710 12.609 -49.553 1.00 89.19 90 SER A N 1
ATOM 743 C CA . SER A 1 90 ? 28.449 12.423 -48.818 1.00 89.19 90 SER A CA 1
ATOM 744 C C . SER A 1 90 ? 28.433 11.140 -47.978 1.00 89.19 90 SER A C 1
ATOM 746 O O . SER A 1 90 ? 27.978 11.163 -46.831 1.00 89.19 90 SER A O 1
ATOM 748 N N . ALA A 1 91 ? 28.975 10.035 -48.504 1.00 90.06 91 ALA A N 1
ATOM 749 C CA . ALA A 1 91 ? 29.101 8.781 -47.765 1.00 90.06 91 ALA A CA 1
ATOM 750 C C . ALA A 1 91 ? 30.030 8.933 -46.550 1.00 90.06 91 ALA A C 1
ATOM 752 O O . ALA A 1 91 ? 29.653 8.554 -45.442 1.00 90.06 91 ALA A O 1
ATOM 753 N N . ARG A 1 92 ? 31.204 9.559 -46.728 1.00 90.88 92 ARG A N 1
ATOM 754 C CA . ARG A 1 92 ? 32.151 9.839 -45.633 1.00 90.88 92 ARG A CA 1
ATOM 755 C C . ARG A 1 92 ? 31.532 10.717 -44.548 1.00 90.88 92 ARG A C 1
ATOM 757 O O . ARG A 1 92 ? 31.611 10.356 -43.379 1.00 90.88 92 ARG A O 1
ATOM 764 N N . GLY A 1 93 ? 30.833 11.788 -44.928 1.00 89.75 93 GLY A N 1
ATOM 765 C CA . GLY A 1 93 ? 30.139 12.652 -43.969 1.00 89.75 93 GLY A CA 1
ATOM 766 C C . GLY A 1 93 ? 29.036 11.926 -43.190 1.00 89.75 93 GLY A C 1
ATOM 767 O O . GLY A 1 93 ? 28.822 12.201 -42.012 1.00 89.75 93 GLY A O 1
ATOM 768 N N . THR A 1 94 ? 28.352 10.957 -43.806 1.00 88.19 94 THR A N 1
ATOM 769 C CA . THR A 1 94 ? 27.374 10.114 -43.098 1.00 88.19 94 THR A CA 1
ATOM 770 C C . THR A 1 94 ? 28.059 9.121 -42.155 1.00 88.19 94 THR A C 1
ATOM 772 O O . THR A 1 94 ? 27.597 8.945 -41.031 1.00 88.19 94 THR A O 1
ATOM 775 N N . CYS A 1 95 ? 29.189 8.526 -42.550 1.00 86.38 95 CYS A N 1
ATOM 776 C CA . CYS A 1 95 ? 29.983 7.659 -41.674 1.00 86.38 95 CYS A CA 1
ATOM 777 C C . CYS A 1 95 ? 30.526 8.407 -40.449 1.00 86.38 95 CYS A C 1
ATOM 779 O O . CYS A 1 95 ? 30.530 7.857 -39.352 1.00 86.38 95 CYS A O 1
ATOM 781 N N . GLU A 1 96 ? 30.962 9.656 -40.610 1.00 88.00 96 GLU A N 1
ATOM 782 C CA . GLU A 1 96 ? 31.402 10.498 -39.491 1.00 88.00 96 GLU A CA 1
ATOM 783 C C . GLU A 1 96 ? 30.248 10.811 -38.538 1.00 88.00 96 GLU A C 1
ATOM 785 O O . GLU A 1 96 ? 30.397 10.664 -37.327 1.00 88.00 96 GLU A O 1
ATOM 790 N N . LYS A 1 97 ? 29.067 11.154 -39.071 1.00 84.88 97 LYS A N 1
ATOM 791 C CA . LYS A 1 97 ? 27.853 11.339 -38.259 1.00 84.88 97 LYS A CA 1
ATOM 792 C C . LYS A 1 97 ? 27.488 10.075 -37.486 1.00 84.88 97 LYS A C 1
ATOM 794 O O . LYS A 1 97 ? 27.179 10.181 -36.306 1.00 84.88 97 LYS A O 1
ATOM 799 N N . PHE A 1 98 ? 27.596 8.907 -38.116 1.00 84.25 98 PHE A N 1
ATOM 800 C CA . PHE A 1 98 ? 27.360 7.611 -37.478 1.00 84.25 98 PHE A CA 1
ATOM 801 C C . PHE A 1 98 ? 28.375 7.299 -36.386 1.00 84.25 98 PHE A C 1
ATOM 803 O O . PHE A 1 98 ? 28.005 6.853 -35.305 1.00 84.25 98 PHE A O 1
ATOM 810 N N . ARG A 1 99 ? 29.652 7.602 -36.626 1.00 82.44 99 ARG A N 1
ATOM 811 C CA . ARG A 1 99 ? 30.723 7.431 -35.639 1.00 82.44 99 ARG A CA 1
ATOM 812 C C . ARG A 1 99 ? 30.573 8.366 -34.438 1.00 82.44 99 ARG A C 1
ATOM 814 O O . ARG A 1 99 ? 30.980 8.007 -33.338 1.00 82.44 99 ARG A O 1
ATOM 821 N N . ASN A 1 100 ? 29.990 9.543 -34.660 1.00 81.69 100 ASN A N 1
ATOM 822 C CA . ASN A 1 100 ? 29.746 10.556 -33.638 1.00 81.69 100 ASN A CA 1
ATOM 823 C C . ASN A 1 100 ? 28.433 10.346 -32.866 1.00 81.69 100 ASN A C 1
ATOM 825 O O . ASN A 1 100 ? 28.212 11.046 -31.876 1.00 81.69 100 ASN A O 1
ATOM 829 N N . ILE A 1 101 ? 27.573 9.396 -33.265 1.00 78.00 101 ILE A N 1
ATOM 830 C CA . ILE A 1 101 ? 26.495 8.927 -32.388 1.00 78.00 101 ILE A CA 1
ATOM 831 C C . ILE A 1 101 ? 27.173 8.278 -31.180 1.00 78.00 101 ILE A C 1
ATOM 833 O O . ILE A 1 101 ? 27.715 7.176 -31.272 1.00 78.00 101 ILE A O 1
ATOM 837 N N . GLN A 1 102 ? 27.180 8.983 -30.045 1.00 65.25 102 GLN A N 1
ATOM 838 C CA . GLN A 1 102 ? 27.724 8.438 -28.808 1.00 65.25 102 GLN A CA 1
ATOM 839 C C . GLN A 1 102 ? 27.011 7.123 -28.466 1.00 65.25 102 GLN A C 1
ATOM 841 O O . GLN A 1 102 ? 25.778 7.066 -28.529 1.00 65.25 102 GLN A O 1
ATOM 846 N N . PRO A 1 103 ? 27.748 6.077 -28.046 1.00 62.62 103 PRO A N 1
ATOM 847 C CA . PRO A 1 103 ? 27.110 4.927 -27.433 1.00 62.62 103 PRO A CA 1
ATOM 848 C C . PRO A 1 103 ? 26.316 5.407 -26.219 1.00 62.62 103 PRO A C 1
ATOM 850 O O . PRO A 1 103 ? 26.754 6.312 -25.508 1.00 62.62 103 PRO A O 1
ATOM 853 N N . LEU A 1 104 ? 25.144 4.799 -26.027 1.00 55.78 104 LEU A N 1
ATOM 854 C CA . LEU A 1 104 ? 24.168 5.091 -24.978 1.00 55.78 104 LEU A CA 1
ATOM 855 C C . LEU A 1 104 ? 24.859 5.570 -23.689 1.00 55.78 104 LEU A C 1
ATOM 857 O O . LEU A 1 104 ? 25.436 4.767 -22.955 1.00 55.78 104 LEU A O 1
ATOM 861 N N . ASN A 1 105 ? 24.847 6.878 -23.425 1.00 54.66 105 ASN A N 1
ATOM 862 C CA . ASN A 1 105 ? 25.508 7.408 -22.241 1.00 54.66 105 ASN A CA 1
ATOM 863 C C . ASN A 1 105 ? 24.595 7.135 -21.039 1.00 54.66 105 ASN A C 1
ATOM 865 O O . ASN A 1 105 ? 23.577 7.794 -20.841 1.00 54.66 105 ASN A O 1
ATOM 869 N N . TRP A 1 106 ? 24.927 6.088 -20.284 1.00 52.19 106 TRP A N 1
ATOM 870 C CA . TRP A 1 106 ? 24.100 5.480 -19.236 1.00 52.19 106 TRP A CA 1
ATOM 871 C C . TRP A 1 106 ? 23.807 6.356 -18.014 1.00 52.19 106 TRP A C 1
ATOM 873 O O . TRP A 1 106 ? 23.206 5.829 -17.087 1.00 52.19 106 TRP A O 1
ATOM 883 N N . TYR A 1 107 ? 24.248 7.616 -17.975 1.00 48.28 107 TYR A N 1
ATOM 884 C CA . TYR A 1 107 ? 24.098 8.609 -16.897 1.00 48.28 107 TYR A CA 1
ATOM 885 C C . TYR A 1 107 ? 23.105 8.211 -15.768 1.00 48.28 107 TYR A C 1
ATOM 887 O O . TYR A 1 107 ? 21.958 8.632 -15.771 1.00 48.28 107 TYR A O 1
ATOM 895 N N . LYS A 1 108 ? 23.373 7.367 -14.765 1.00 54.41 108 LYS A N 1
ATOM 896 C CA . LYS A 1 108 ? 24.437 6.412 -14.436 1.00 54.41 108 LYS A CA 1
ATOM 897 C C . LYS A 1 108 ? 23.718 5.088 -14.085 1.00 54.41 108 LYS A C 1
ATOM 899 O O . LYS A 1 108 ? 22.664 5.144 -13.439 1.00 54.41 108 LYS A O 1
ATOM 904 N N . PRO A 1 109 ? 24.222 3.899 -14.457 1.00 54.75 109 PRO A N 1
ATOM 905 C CA . PRO A 1 109 ? 23.580 2.639 -14.081 1.00 54.75 109 PRO A CA 1
ATOM 906 C C . PRO A 1 109 ? 23.547 2.449 -12.553 1.00 54.75 109 PRO A C 1
ATOM 908 O O . PRO A 1 109 ? 22.599 1.826 -12.068 1.00 54.75 109 PRO A O 1
ATOM 911 N N . GLU A 1 110 ? 24.501 3.037 -11.815 1.00 55.62 110 GLU A N 1
ATOM 912 C CA . GLU A 1 110 ? 24.484 3.160 -10.350 1.00 55.62 110 GLU A CA 1
ATOM 913 C C . GLU A 1 110 ? 23.189 3.816 -9.847 1.00 55.62 110 GLU A C 1
ATOM 915 O O . GLU A 1 110 ? 22.414 3.141 -9.178 1.00 55.62 110 GLU A O 1
ATOM 920 N N . ASN A 1 111 ? 22.848 5.036 -10.288 1.00 67.19 111 ASN A N 1
ATOM 921 C CA . ASN A 1 111 ? 21.633 5.745 -9.845 1.00 67.19 111 ASN A CA 1
ATOM 922 C C . ASN A 1 111 ? 20.342 4.932 -10.071 1.00 67.19 111 ASN A C 1
ATOM 924 O O . ASN A 1 111 ? 19.383 5.030 -9.308 1.00 67.19 111 ASN A O 1
ATOM 928 N N . ARG A 1 112 ? 20.280 4.120 -11.136 1.00 71.69 112 ARG A N 1
ATOM 929 C CA . ARG A 1 112 ? 19.107 3.275 -11.422 1.00 71.69 112 ARG A CA 1
ATOM 930 C C . ARG A 1 112 ? 19.053 2.040 -10.531 1.00 71.69 112 ARG A C 1
ATOM 932 O O . ARG A 1 112 ? 17.959 1.623 -10.149 1.00 71.69 112 ARG A O 1
ATOM 939 N N . ARG A 1 113 ? 20.198 1.399 -10.285 1.00 78.12 113 ARG A N 1
ATOM 940 C CA . ARG A 1 113 ? 20.284 0.266 -9.355 1.00 78.12 113 ARG A CA 1
ATOM 941 C C . ARG A 1 113 ? 19.938 0.734 -7.950 1.00 78.12 113 ARG A C 1
ATOM 943 O O . ARG A 1 113 ? 19.049 0.149 -7.349 1.00 78.12 113 ARG A O 1
ATOM 950 N N . GLU A 1 114 ? 20.502 1.859 -7.532 1.00 81.56 114 GLU A N 1
ATOM 951 C CA . GLU A 1 114 ? 20.196 2.532 -6.271 1.00 81.56 114 GLU A CA 1
ATOM 952 C C . GLU A 1 114 ? 18.708 2.869 -6.152 1.00 81.56 114 GLU A C 1
ATOM 954 O O . GLU A 1 114 ? 18.089 2.548 -5.143 1.00 81.56 114 GLU A O 1
ATOM 959 N N . LEU A 1 115 ? 18.083 3.431 -7.194 1.00 81.31 115 LEU A N 1
ATOM 960 C CA . LEU A 1 115 ? 16.647 3.728 -7.167 1.00 81.31 115 LEU A CA 1
ATOM 961 C C . LEU A 1 115 ? 15.799 2.450 -7.066 1.00 81.31 115 LEU A C 1
ATOM 963 O O . LEU A 1 115 ? 14.846 2.384 -6.291 1.00 81.31 115 LEU A O 1
ATOM 967 N N . LYS A 1 116 ? 16.161 1.400 -7.812 1.00 84.94 116 LYS A N 1
ATOM 968 C CA . LYS A 1 116 ? 15.490 0.093 -7.742 1.00 84.94 116 LYS A CA 1
ATOM 969 C C . LYS A 1 116 ? 15.618 -0.556 -6.372 1.00 84.94 116 LYS A C 1
ATOM 971 O O . LYS A 1 116 ? 14.638 -1.128 -5.885 1.00 84.94 116 LYS A O 1
ATOM 976 N N . GLU A 1 117 ? 16.810 -0.507 -5.794 1.00 87.50 117 GLU A N 1
ATOM 977 C CA . GLU A 1 117 ? 17.125 -1.021 -4.466 1.00 87.50 117 GLU A CA 1
ATOM 978 C C . GLU A 1 117 ? 16.386 -0.220 -3.399 1.00 87.50 117 GLU A C 1
ATOM 980 O O . GLU A 1 117 ? 15.712 -0.826 -2.574 1.00 87.50 117 GLU A O 1
ATOM 985 N N . SER A 1 118 ? 16.384 1.110 -3.491 1.00 89.25 118 SER A N 1
ATOM 986 C CA . SER A 1 118 ? 15.642 2.017 -2.609 1.00 89.25 118 SER A CA 1
ATOM 987 C C . SER A 1 118 ? 14.144 1.708 -2.597 1.00 89.25 118 SER A C 1
ATOM 989 O O . SER A 1 118 ? 13.575 1.494 -1.530 1.00 89.25 118 SER A O 1
ATOM 991 N N . VAL A 1 119 ? 13.507 1.559 -3.767 1.00 90.38 119 VAL A N 1
ATOM 992 C CA . VAL A 1 119 ? 12.091 1.148 -3.859 1.00 90.38 119 VAL A CA 1
ATOM 993 C C . VAL A 1 119 ? 11.871 -0.227 -3.225 1.00 90.38 119 VAL A C 1
ATOM 995 O O . VAL A 1 119 ? 10.881 -0.449 -2.534 1.00 90.38 119 VAL A O 1
ATOM 998 N N . THR A 1 120 ? 12.786 -1.170 -3.451 1.00 91.06 120 THR A N 1
ATOM 999 C CA . THR A 1 120 ? 12.658 -2.538 -2.924 1.00 91.06 120 THR A CA 1
ATOM 1000 C C . THR A 1 120 ? 12.810 -2.568 -1.401 1.00 91.06 120 THR A C 1
ATOM 1002 O O . THR A 1 120 ? 12.043 -3.250 -0.727 1.00 91.06 120 THR A O 1
ATOM 1005 N N . GLN A 1 121 ? 13.747 -1.794 -0.852 1.00 91.25 121 GLN A N 1
ATOM 1006 C CA . GLN A 1 121 ? 13.917 -1.609 0.588 1.00 91.25 121 GLN A CA 1
ATOM 1007 C C . GLN A 1 121 ? 12.718 -0.885 1.201 1.00 91.25 121 GLN A C 1
ATOM 1009 O O . GLN A 1 121 ? 12.259 -1.278 2.266 1.00 91.25 121 GLN A O 1
ATOM 1014 N N . ALA A 1 122 ? 12.191 0.143 0.533 1.00 91.19 122 ALA A N 1
ATOM 1015 C CA . ALA A 1 122 ? 11.030 0.889 1.004 1.00 91.19 122 ALA A CA 1
ATOM 1016 C C . ALA A 1 122 ? 9.767 0.012 1.053 1.00 91.19 122 ALA A C 1
ATOM 1018 O O . ALA A 1 122 ? 9.039 0.070 2.036 1.00 91.19 122 ALA A O 1
ATOM 1019 N N . LEU A 1 123 ? 9.553 -0.855 0.055 1.00 92.31 123 LEU A N 1
ATOM 1020 C CA . LEU A 1 123 ? 8.488 -1.869 0.084 1.00 92.31 123 LEU A CA 1
ATOM 1021 C C . LEU A 1 123 ? 8.667 -2.866 1.236 1.00 92.31 123 LEU A C 1
ATOM 1023 O O . LEU A 1 123 ? 7.691 -3.228 1.882 1.00 92.31 123 LEU A O 1
ATOM 1027 N N . GLY A 1 124 ? 9.904 -3.298 1.505 1.00 92.62 124 GLY A N 1
ATOM 1028 C CA . GLY A 1 124 ? 10.209 -4.155 2.654 1.00 92.62 124 GLY A CA 1
ATOM 1029 C C . GLY A 1 124 ? 9.866 -3.477 3.980 1.00 92.62 124 GLY A C 1
ATOM 1030 O O . GLY A 1 124 ? 9.093 -4.021 4.758 1.00 92.62 124 GLY A O 1
ATOM 1031 N N . LYS A 1 125 ? 10.350 -2.245 4.181 1.00 92.94 125 LYS A N 1
ATOM 1032 C CA . LYS A 1 125 ? 10.051 -1.439 5.375 1.00 92.94 125 LYS A CA 1
ATOM 1033 C C . LYS A 1 125 ? 8.552 -1.235 5.568 1.00 92.94 125 LYS A C 1
ATOM 1035 O O . LYS A 1 125 ? 8.057 -1.459 6.660 1.00 92.94 125 LYS A O 1
ATOM 1040 N N . LYS A 1 126 ? 7.823 -0.891 4.503 1.00 93.44 126 LYS A N 1
ATOM 1041 C CA . LYS A 1 126 ? 6.364 -0.733 4.549 1.00 93.44 126 LYS A CA 1
ATOM 1042 C C . LYS A 1 126 ? 5.649 -2.027 4.947 1.00 93.44 126 LYS A C 1
ATOM 1044 O O . LYS A 1 126 ? 4.674 -1.988 5.697 1.00 93.44 126 LYS A O 1
ATOM 1049 N N . ALA A 1 127 ? 6.121 -3.171 4.454 1.00 93.62 127 ALA A N 1
ATOM 1050 C CA . ALA A 1 127 ? 5.570 -4.459 4.850 1.00 93.62 127 ALA A CA 1
ATOM 1051 C C . ALA A 1 127 ? 5.807 -4.738 6.342 1.00 93.62 127 ALA A C 1
ATOM 1053 O O . ALA A 1 127 ? 4.887 -5.170 7.027 1.00 93.62 127 ALA A O 1
ATOM 1054 N N . ASP A 1 128 ? 7.004 -4.445 6.850 1.00 93.75 128 ASP A N 1
ATOM 1055 C CA . ASP A 1 128 ? 7.340 -4.642 8.263 1.00 93.75 128 ASP A CA 1
ATOM 1056 C C . ASP A 1 128 ? 6.574 -3.663 9.177 1.00 93.75 128 ASP A C 1
ATOM 1058 O O . ASP A 1 128 ? 6.058 -4.061 10.218 1.00 93.75 128 ASP A O 1
ATOM 1062 N N . GLU A 1 129 ? 6.395 -2.409 8.753 1.00 92.88 129 GLU A N 1
ATOM 1063 C CA . GLU A 1 129 ? 5.519 -1.433 9.419 1.00 92.88 129 GLU A CA 1
ATOM 1064 C C . GLU A 1 129 ? 4.055 -1.908 9.434 1.00 92.88 129 GLU A C 1
ATOM 1066 O O . GLU A 1 129 ? 3.364 -1.780 10.444 1.00 92.88 129 GLU A O 1
ATOM 1071 N N . SER A 1 130 ? 3.573 -2.496 8.333 1.00 94.38 130 SER A N 1
ATOM 1072 C CA . SER A 1 130 ? 2.216 -3.056 8.258 1.00 94.38 130 SER A CA 1
ATOM 1073 C C . SER A 1 130 ? 2.036 -4.254 9.190 1.00 94.38 130 SER A C 1
ATOM 1075 O O . SER A 1 130 ? 0.977 -4.373 9.804 1.00 94.38 130 SER A O 1
ATOM 1077 N N . ALA A 1 131 ? 3.067 -5.092 9.334 1.00 94.69 131 ALA A N 1
ATOM 1078 C CA . ALA A 1 131 ? 3.082 -6.203 10.281 1.00 94.69 131 ALA A CA 1
ATOM 1079 C C . ALA A 1 131 ? 3.027 -5.704 11.735 1.00 94.69 131 ALA A C 1
ATOM 1081 O O . ALA A 1 131 ? 2.204 -6.178 12.510 1.00 94.69 131 ALA A O 1
ATOM 1082 N N . HIS A 1 132 ? 3.815 -4.682 12.083 1.00 95.19 132 HIS A N 1
ATOM 1083 C CA . HIS A 1 132 ? 3.784 -4.089 13.424 1.00 95.19 132 HIS A CA 1
ATOM 1084 C C . HIS A 1 132 ? 2.407 -3.500 13.761 1.00 95.19 132 HIS A C 1
ATOM 1086 O O . HIS A 1 132 ? 1.857 -3.752 14.829 1.00 95.19 132 HIS A O 1
ATOM 1092 N N . ILE A 1 133 ? 1.807 -2.742 12.836 1.00 94.50 133 ILE A N 1
ATOM 1093 C CA . ILE A 1 133 ? 0.464 -2.179 13.049 1.00 94.50 133 ILE A CA 1
ATOM 1094 C C . ILE A 1 133 ? -0.573 -3.298 13.198 1.00 94.50 133 ILE A C 1
ATOM 1096 O O . ILE A 1 133 ? -1.521 -3.166 13.970 1.00 94.50 133 ILE A O 1
ATOM 1100 N N . TRP A 1 134 ? -0.415 -4.403 12.470 1.00 95.62 134 TRP A N 1
ATOM 1101 C CA . TRP A 1 134 ? -1.284 -5.563 12.614 1.00 95.62 134 TRP A CA 1
ATOM 1102 C C . TRP A 1 134 ? -1.162 -6.224 13.996 1.00 95.62 134 TRP A C 1
ATOM 1104 O O . TRP A 1 134 ? -2.185 -6.559 14.601 1.00 95.62 134 TRP A O 1
ATOM 1114 N N . GLU A 1 135 ? 0.057 -6.385 14.513 1.00 95.12 135 GLU A N 1
ATOM 1115 C CA . GLU A 1 135 ? 0.308 -6.912 15.861 1.00 95.12 135 GLU A CA 1
ATOM 1116 C C . GLU A 1 135 ? -0.333 -6.011 16.927 1.00 95.12 135 GLU A C 1
ATOM 1118 O O . GLU A 1 135 ? -1.129 -6.492 17.740 1.00 95.12 135 GLU A O 1
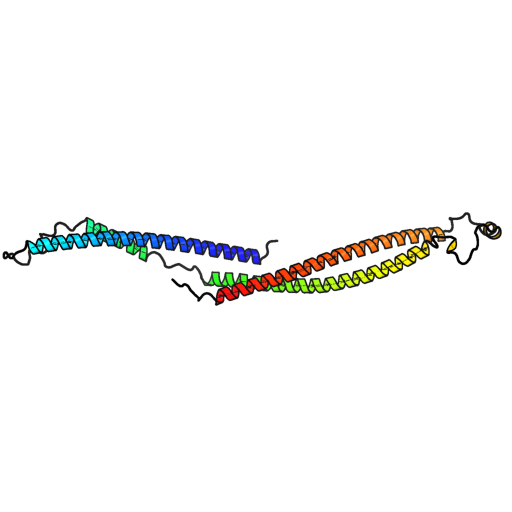ATOM 1123 N N . ASP A 1 136 ? -0.109 -4.696 16.853 1.00 95.75 136 ASP A N 1
ATOM 1124 C CA . ASP A 1 136 ? -0.730 -3.710 17.749 1.00 95.75 136 ASP A CA 1
ATOM 1125 C C . ASP A 1 136 ? -2.264 -3.735 17.660 1.00 95.75 136 ASP A C 1
ATOM 1127 O O . ASP A 1 136 ? -2.973 -3.713 18.672 1.00 95.75 136 ASP A O 1
ATOM 1131 N N . SER A 1 137 ? -2.811 -3.828 16.444 1.00 95.69 137 SER A N 1
ATOM 1132 C CA . SER A 1 137 ? -4.255 -3.944 16.214 1.00 95.69 137 SER A CA 1
ATOM 1133 C C . SER A 1 137 ? -4.827 -5.237 16.805 1.00 95.69 137 SER A C 1
ATOM 1135 O O . SER A 1 137 ? -5.974 -5.275 17.251 1.00 95.69 137 SER A O 1
ATOM 1137 N N . THR A 1 138 ? -4.037 -6.310 16.827 1.00 95.12 138 THR A N 1
ATOM 1138 C CA . THR A 1 138 ? -4.431 -7.595 17.413 1.00 95.12 138 THR A CA 1
ATOM 1139 C C . THR A 1 138 ? -4.475 -7.505 18.938 1.00 95.12 138 THR A C 1
ATOM 1141 O O . THR A 1 138 ? -5.443 -7.961 19.551 1.00 95.12 138 THR A O 1
ATOM 1144 N N . LEU A 1 139 ? -3.474 -6.864 19.548 1.00 96.00 139 LEU A N 1
ATOM 1145 C CA . LEU A 1 139 ? -3.426 -6.616 20.992 1.00 96.00 139 LEU A CA 1
ATOM 1146 C C . LEU A 1 139 ? -4.596 -5.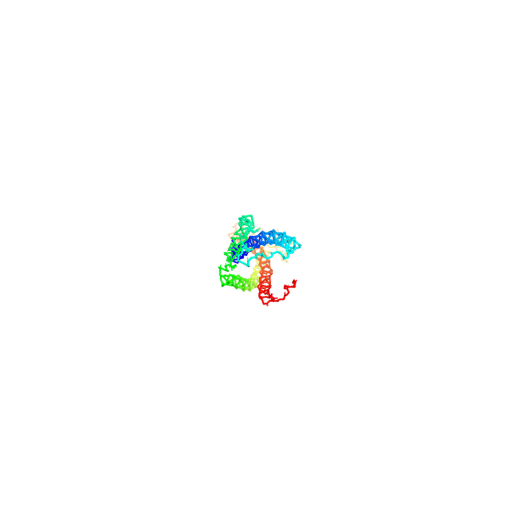732 21.444 1.00 96.00 139 LEU A C 1
ATOM 1148 O O . LEU A 1 139 ? -5.377 -6.125 22.311 1.00 96.00 139 LEU A O 1
ATOM 1152 N N . THR A 1 140 ? -4.785 -4.589 20.785 1.00 96.19 140 THR A N 1
ATOM 1153 C CA . THR A 1 140 ? -5.878 -3.649 21.091 1.00 96.19 140 THR A CA 1
ATOM 1154 C C . THR A 1 140 ? -7.263 -4.268 20.892 1.00 96.19 140 THR A C 1
ATOM 1156 O O . THR A 1 140 ? -8.172 -4.008 21.679 1.00 96.19 140 THR A O 1
ATOM 1159 N N . SER A 1 141 ? -7.442 -5.146 19.900 1.00 96.19 141 SER A N 1
ATOM 1160 C CA . SER A 1 141 ? -8.680 -5.921 19.723 1.00 96.19 141 SER A CA 1
ATOM 1161 C C . SER A 1 141 ? -8.966 -6.844 20.919 1.00 96.19 141 SER A C 1
ATOM 1163 O O . SER A 1 141 ? -10.115 -6.965 21.361 1.00 96.19 141 SER A O 1
ATOM 1165 N N . GLY A 1 142 ? -7.922 -7.451 21.496 1.00 95.75 142 GLY A N 1
ATOM 1166 C CA . GLY A 1 142 ? -8.009 -8.207 22.747 1.00 95.75 142 GLY A CA 1
ATOM 1167 C C . GLY A 1 142 ? -8.452 -7.341 23.930 1.00 95.75 142 GLY A C 1
ATOM 1168 O O . GLY A 1 142 ? -9.378 -7.713 24.656 1.00 95.75 142 GLY A O 1
ATOM 1169 N N . ASP A 1 143 ? -7.862 -6.155 24.076 1.00 96.75 143 ASP A N 1
ATOM 1170 C CA . ASP A 1 143 ? -8.210 -5.207 25.140 1.00 96.75 143 ASP A CA 1
ATOM 1171 C C . ASP A 1 143 ? -9.653 -4.705 25.025 1.00 96.75 143 ASP A C 1
ATOM 1173 O O . ASP A 1 143 ? -10.395 -4.704 26.012 1.00 96.75 143 ASP A O 1
ATOM 1177 N N . VAL A 1 144 ? -10.100 -4.350 23.815 1.00 96.94 144 VAL A N 1
ATOM 1178 C CA . VAL A 1 144 ? -11.486 -3.928 23.554 1.00 96.94 144 VAL A CA 1
ATOM 1179 C C . VAL A 1 144 ? -12.466 -5.050 23.879 1.00 96.94 144 VAL A C 1
ATOM 1181 O O . VAL A 1 144 ? -13.503 -4.801 24.500 1.00 96.94 144 VAL A O 1
ATOM 1184 N N . ARG A 1 145 ? -12.141 -6.303 23.539 1.00 96.50 145 ARG A N 1
ATOM 1185 C CA . ARG A 1 145 ? -12.970 -7.461 23.900 1.00 96.50 145 ARG A CA 1
ATOM 1186 C C . ARG A 1 145 ? -13.099 -7.608 25.417 1.00 96.50 145 ARG A C 1
ATOM 1188 O O . ARG A 1 145 ? -14.213 -7.780 25.915 1.00 96.50 145 ARG A O 1
ATOM 1195 N N . ASN A 1 146 ? -11.992 -7.505 26.148 1.00 96.81 146 ASN A N 1
ATOM 1196 C CA . ASN A 1 146 ? -11.991 -7.581 27.611 1.00 96.81 146 ASN A CA 1
ATOM 1197 C C . ASN A 1 146 ? -12.795 -6.430 28.233 1.00 96.81 146 ASN A C 1
ATOM 1199 O O . ASN A 1 146 ? -13.582 -6.638 29.161 1.00 96.81 146 ASN A O 1
ATOM 1203 N N . MET A 1 147 ? -12.646 -5.220 27.694 1.00 96.81 147 MET A N 1
ATOM 1204 C CA . MET A 1 147 ? -13.380 -4.043 28.146 1.00 96.81 147 MET A CA 1
ATOM 1205 C C . MET A 1 147 ? -14.880 -4.172 27.876 1.00 96.81 147 MET A C 1
ATOM 1207 O O . MET A 1 147 ? -15.673 -3.872 28.763 1.00 96.81 147 MET A O 1
ATOM 1211 N N . THR A 1 148 ? -15.270 -4.710 26.719 1.00 97.44 148 THR A N 1
ATOM 1212 C CA . THR A 1 148 ? -16.672 -5.001 26.378 1.00 97.44 148 THR A CA 1
ATOM 1213 C C . THR A 1 148 ? -17.281 -5.973 27.384 1.00 97.44 148 THR A C 1
ATOM 1215 O O . THR A 1 148 ? -18.323 -5.690 27.964 1.00 97.44 148 THR A O 1
ATOM 1218 N N . GLN A 1 149 ? -16.595 -7.080 27.683 1.00 96.69 149 GLN A N 1
ATOM 1219 C CA . GLN A 1 149 ? -17.062 -8.056 28.677 1.00 96.69 149 GLN A CA 1
ATOM 1220 C C . GLN A 1 149 ? -17.160 -7.468 30.088 1.00 96.69 149 GLN A C 1
ATOM 1222 O O . GLN A 1 149 ? -18.028 -7.849 30.873 1.00 96.69 149 GLN A O 1
ATOM 1227 N N . ARG A 1 150 ? -16.257 -6.553 30.452 1.00 96.88 150 ARG A N 1
ATOM 1228 C CA . ARG A 1 150 ? -16.327 -5.851 31.736 1.00 96.88 150 ARG A CA 1
ATOM 1229 C C . ARG A 1 150 ? -17.516 -4.893 31.785 1.00 96.88 150 ARG A C 1
ATOM 1231 O O . ARG A 1 150 ? -18.235 -4.908 32.776 1.00 96.88 150 ARG A O 1
ATOM 1238 N N . GLN A 1 151 ? -17.721 -4.095 30.740 1.00 96.62 151 GLN A N 1
ATOM 1239 C CA . GLN A 1 151 ? -18.842 -3.157 30.673 1.00 96.62 151 GLN A CA 1
ATOM 1240 C C . GLN A 1 151 ? -20.184 -3.883 30.637 1.00 96.62 151 GLN A C 1
ATOM 1242 O O . GLN A 1 151 ? -21.100 -3.458 31.330 1.00 96.62 151 GLN A O 1
ATOM 1247 N N . GLN A 1 152 ? -20.277 -5.009 29.925 1.00 96.94 152 GLN A N 1
ATOM 1248 C CA . GLN A 1 152 ? -21.487 -5.828 29.906 1.00 96.94 152 GLN A CA 1
ATOM 1249 C C . GLN A 1 152 ? -21.848 -6.327 31.309 1.00 96.94 152 GLN A C 1
ATOM 1251 O O . GLN A 1 152 ? -22.971 -6.134 31.747 1.00 96.94 152 GLN A O 1
ATOM 1256 N N . ARG A 1 153 ? -20.878 -6.864 32.064 1.00 97.00 153 ARG A N 1
ATOM 1257 C CA . ARG A 1 153 ? -21.117 -7.296 33.453 1.00 97.00 153 ARG A CA 1
ATOM 1258 C C . ARG A 1 153 ? -21.618 -6.160 34.342 1.00 97.00 153 ARG A C 1
ATOM 1260 O O . ARG A 1 153 ? -22.586 -6.338 35.069 1.00 97.00 153 ARG A O 1
ATOM 1267 N N . ILE A 1 154 ? -20.983 -4.990 34.257 1.00 94.62 154 ILE A N 1
ATOM 1268 C CA . ILE A 1 154 ? -21.393 -3.813 35.036 1.00 94.62 154 ILE A CA 1
ATOM 1269 C C . ILE A 1 154 ? -22.805 -3.367 34.628 1.00 94.62 154 ILE A C 1
ATOM 1271 O O . ILE A 1 154 ? -23.609 -3.027 35.490 1.00 94.62 154 ILE A O 1
ATOM 1275 N N . HIS A 1 155 ? -23.124 -3.385 33.331 1.00 96.38 155 HIS A N 1
ATOM 1276 C CA . HIS A 1 155 ? -24.461 -3.076 32.829 1.00 96.38 155 HIS A CA 1
ATOM 1277 C C . HIS A 1 155 ? -25.508 -4.047 33.387 1.00 96.38 155 HIS A C 1
ATOM 1279 O O . HIS A 1 155 ? -26.499 -3.590 33.946 1.00 96.38 155 HIS A O 1
ATOM 1285 N N . ASP A 1 156 ? -25.268 -5.356 33.307 1.00 95.88 156 ASP A N 1
ATOM 1286 C CA . ASP A 1 156 ? -26.200 -6.388 33.779 1.00 95.88 156 ASP A CA 1
ATOM 1287 C C . ASP A 1 156 ? -26.431 -6.294 35.306 1.00 95.88 156 ASP A C 1
ATOM 1289 O O . ASP A 1 156 ? -27.558 -6.426 35.793 1.00 95.88 156 ASP A O 1
ATOM 1293 N N . GLU A 1 157 ? -25.379 -5.997 36.080 1.00 94.56 157 GLU A N 1
ATOM 1294 C CA . GLU A 1 157 ? -25.470 -5.740 37.525 1.00 94.56 157 GLU A CA 1
ATOM 1295 C C . GLU A 1 157 ? -26.310 -4.487 37.832 1.00 94.56 157 GLU A C 1
ATOM 1297 O O . GLU A 1 157 ? -27.194 -4.518 38.695 1.00 94.56 157 GLU A O 1
ATOM 1302 N N . MET A 1 158 ? -26.079 -3.386 37.108 1.00 93.38 158 MET A N 1
ATOM 1303 C CA . MET A 1 158 ? -26.866 -2.157 37.256 1.00 93.38 158 MET A CA 1
ATOM 1304 C C . MET A 1 158 ? -28.321 -2.344 36.820 1.00 93.38 158 MET A C 1
ATOM 1306 O O . MET A 1 158 ? -29.214 -1.785 37.451 1.00 93.38 158 MET A O 1
ATOM 1310 N N . GLU A 1 159 ? -28.571 -3.121 35.769 1.00 93.75 159 GLU A N 1
ATOM 1311 C CA . GLU A 1 159 ? -29.908 -3.410 35.246 1.00 93.75 159 GLU A CA 1
ATOM 1312 C C . GLU A 1 159 ? -30.701 -4.238 36.257 1.00 93.75 159 GLU A C 1
ATOM 1314 O O . GLU A 1 159 ? -31.833 -3.895 36.602 1.00 93.75 159 GLU A O 1
ATOM 1319 N N . THR A 1 160 ? -30.059 -5.247 36.849 1.00 91.00 160 THR A N 1
ATOM 1320 C CA . THR A 1 160 ? -30.633 -6.009 37.963 1.00 91.00 160 THR A CA 1
ATOM 1321 C C . THR A 1 160 ? -30.980 -5.085 39.136 1.00 91.00 160 THR A C 1
ATOM 1323 O O . THR A 1 160 ? -32.094 -5.136 39.661 1.00 91.00 160 THR A O 1
ATOM 1326 N N . GLY A 1 161 ? -30.069 -4.183 39.520 1.00 89.19 161 GLY A N 1
ATOM 1327 C CA . GLY A 1 161 ? -30.313 -3.189 40.571 1.00 89.19 161 GLY A CA 1
ATOM 1328 C C . GLY A 1 161 ? -31.459 -2.220 40.251 1.00 89.19 161 GLY A C 1
ATOM 1329 O O . GLY A 1 161 ? -32.259 -1.900 41.131 1.00 89.19 161 GLY A O 1
ATOM 1330 N N . TYR A 1 162 ? -31.583 -1.795 38.992 1.00 89.62 162 TYR A N 1
ATOM 1331 C CA . TYR A 1 162 ? -32.671 -0.936 38.519 1.00 89.62 162 TYR A CA 1
ATOM 1332 C C . TYR A 1 162 ? -34.034 -1.609 38.664 1.00 89.62 162 TYR A C 1
ATOM 1334 O O . TYR A 1 162 ? -34.972 -1.013 39.195 1.00 89.62 162 TYR A O 1
ATOM 1342 N N . HIS A 1 163 ? -34.136 -2.866 38.232 1.00 85.06 163 HIS A N 1
ATOM 1343 C CA . HIS A 1 163 ? -35.373 -3.633 38.325 1.00 85.06 163 HIS A CA 1
ATOM 1344 C C . HIS A 1 163 ? -3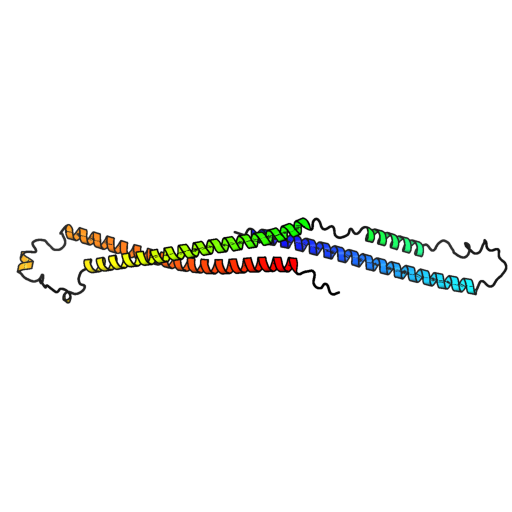5.778 -3.905 39.774 1.00 85.06 163 HIS A C 1
ATOM 1346 O O . HIS A 1 163 ? -36.956 -3.798 40.105 1.00 85.06 163 HIS A O 1
ATOM 1352 N N . LEU A 1 164 ? -34.812 -4.169 40.659 1.00 83.12 164 LEU A N 1
ATOM 1353 C CA . LEU A 1 164 ? -35.082 -4.297 42.093 1.00 83.12 164 LEU A CA 1
ATOM 1354 C C . LEU A 1 164 ? -35.623 -2.989 42.698 1.00 83.12 164 LEU A C 1
ATOM 1356 O O . LEU A 1 164 ? -36.529 -3.040 43.527 1.00 83.12 164 LEU A O 1
ATOM 1360 N N . GLN A 1 165 ? -35.113 -1.824 42.276 1.00 80.88 165 GLN A N 1
ATOM 1361 C CA . GLN A 1 165 ? -35.586 -0.515 42.752 1.00 80.88 165 GLN A CA 1
ATOM 1362 C C . GLN A 1 165 ? -36.984 -0.145 42.249 1.00 80.88 165 GLN A C 1
ATOM 1364 O O . GLN A 1 165 ? -37.750 0.466 42.992 1.00 80.88 165 GLN A O 1
ATOM 1369 N N . LEU A 1 166 ? -37.324 -0.501 41.007 1.00 79.25 166 LEU A N 1
ATOM 1370 C CA . LEU A 1 166 ? -38.675 -0.308 40.463 1.00 79.25 166 LEU A CA 1
ATOM 1371 C C . LEU A 1 166 ? -39.727 -1.135 41.216 1.00 79.25 166 LEU A C 1
ATOM 1373 O O . LEU A 1 166 ? -40.907 -0.782 41.210 1.00 79.25 166 LEU A O 1
ATOM 1377 N N . GLY A 1 167 ? -39.290 -2.196 41.897 1.00 71.81 167 GLY A N 1
ATOM 1378 C CA . GLY A 1 167 ? -40.157 -3.084 42.649 1.00 71.81 167 GLY A CA 1
ATOM 1379 C C . GLY A 1 167 ? -40.969 -4.016 41.743 1.00 71.81 167 GLY A C 1
ATOM 1380 O O . GLY A 1 167 ? -40.788 -4.050 40.524 1.00 71.81 167 GLY A O 1
ATOM 1381 N N . PRO A 1 168 ? -41.855 -4.829 42.337 1.00 73.69 168 PRO A N 1
ATOM 1382 C CA . PRO A 1 168 ? -42.653 -5.788 41.590 1.00 73.69 168 PRO A CA 1
ATOM 1383 C C . PRO A 1 168 ? -43.608 -5.088 40.619 1.00 73.69 168 PRO A C 1
ATOM 1385 O O . PRO A 1 168 ? -44.364 -4.194 41.000 1.00 73.69 168 PRO A O 1
ATOM 1388 N N . VAL A 1 169 ? -43.605 -5.545 39.365 1.00 67.56 169 VAL A N 1
ATOM 1389 C CA . VAL A 1 169 ? -44.482 -5.030 38.300 1.00 67.56 169 VAL A CA 1
ATOM 1390 C C . VAL A 1 169 ? -45.945 -5.410 38.566 1.00 67.56 169 VAL A C 1
ATOM 1392 O O . VAL A 1 169 ? -46.858 -4.697 38.147 1.00 67.56 169 VAL A O 1
ATOM 1395 N N . SER A 1 170 ? -46.185 -6.502 39.303 1.00 67.31 170 SER A N 1
ATOM 1396 C CA . SER A 1 170 ? -47.518 -6.952 39.691 1.00 67.31 170 SER A CA 1
ATOM 1397 C C . SER A 1 170 ? -47.698 -7.030 41.205 1.00 67.31 170 SER A C 1
ATOM 1399 O O . SER A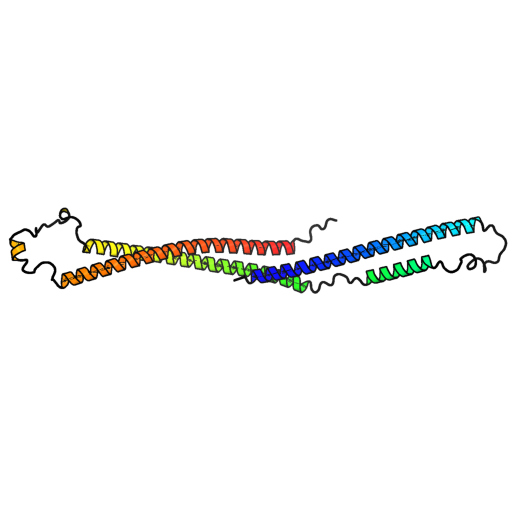 1 170 ? -46.859 -7.533 41.946 1.00 67.31 170 SER A O 1
ATOM 1401 N N . SER A 1 171 ? -48.885 -6.639 41.675 1.00 65.81 171 SER A N 1
ATOM 1402 C CA . SER A 1 171 ? -49.307 -6.845 43.071 1.00 65.81 171 SER A CA 1
ATOM 1403 C C . SER A 1 171 ? -49.437 -8.325 43.473 1.00 65.81 171 SER A C 1
ATOM 1405 O O . SER A 1 171 ? -49.589 -8.628 44.660 1.00 65.81 171 SER A O 1
ATOM 1407 N N . LEU A 1 172 ? -49.409 -9.240 42.495 1.00 66.50 172 LEU A N 1
ATOM 1408 C CA . LEU A 1 172 ? -49.348 -10.689 42.705 1.00 66.50 172 LEU A CA 1
ATOM 1409 C C . LEU A 1 172 ? -47.940 -11.170 43.093 1.00 66.50 172 LEU A C 1
ATOM 1411 O O . LEU A 1 172 ? -47.836 -12.211 43.732 1.00 66.50 172 LEU A O 1
ATOM 1415 N N . ASP A 1 173 ? -46.891 -10.404 42.777 1.00 65.81 173 ASP A N 1
ATOM 1416 C CA . ASP A 1 173 ? -45.489 -10.772 43.039 1.00 65.81 173 ASP A CA 1
ATOM 1417 C C . ASP A 1 173 ? -45.052 -10.439 44.482 1.00 65.81 173 ASP A C 1
ATOM 1419 O O . ASP A 1 173 ? -43.946 -10.761 44.913 1.00 65.81 173 ASP A O 1
ATOM 1423 N N . LEU A 1 174 ? -45.930 -9.796 45.260 1.00 63.19 174 LEU A N 1
ATOM 1424 C CA . LEU A 1 174 ? -45.719 -9.505 46.675 1.00 63.19 174 LEU A CA 1
ATOM 1425 C C . LEU A 1 174 ? -46.079 -10.734 47.522 1.00 63.19 174 LEU A C 1
ATOM 1427 O O . LEU A 1 174 ? -47.255 -11.026 47.748 1.00 63.19 174 LEU A O 1
ATOM 1431 N N . SER A 1 175 ? -45.063 -11.424 48.044 1.00 58.16 175 SER A N 1
ATOM 1432 C CA . SER A 1 175 ? -45.229 -12.597 48.918 1.00 58.16 175 SER A CA 1
ATOM 1433 C C . SER A 1 175 ? -45.839 -12.264 50.288 1.00 58.16 175 SER A C 1
ATOM 1435 O O . SER A 1 175 ? -46.462 -13.125 50.909 1.00 58.16 175 SER A O 1
ATOM 1437 N N . VAL A 1 176 ? -45.721 -11.013 50.750 1.00 54.94 176 VAL A N 1
ATOM 1438 C CA . VAL A 1 176 ? -46.237 -10.554 52.049 1.00 54.94 176 VAL A CA 1
ATOM 1439 C C . VAL A 1 176 ? -47.178 -9.370 51.830 1.00 54.94 176 VAL A C 1
ATOM 1441 O O . VAL A 1 176 ? -46.768 -8.222 51.684 1.00 54.94 176 VAL A O 1
ATOM 1444 N N . ARG A 1 177 ? -48.482 -9.652 51.763 1.00 52.38 177 ARG A N 1
ATOM 1445 C CA . ARG A 1 177 ? -49.526 -8.625 51.647 1.00 52.38 177 ARG A CA 1
ATOM 1446 C C . ARG A 1 177 ? -49.783 -7.959 52.998 1.00 52.38 177 ARG A C 1
ATOM 1448 O O . ARG A 1 177 ? -50.672 -8.393 53.731 1.00 52.38 177 ARG A O 1
ATOM 1455 N N . GLU A 1 178 ? -49.165 -6.816 53.260 1.00 54.44 178 GLU A N 1
ATOM 1456 C CA . GLU A 1 178 ? -49.899 -5.767 53.972 1.00 54.44 178 GLU A CA 1
ATOM 1457 C C . GLU A 1 178 ? -50.643 -4.931 52.934 1.00 54.44 178 GLU A C 1
ATOM 1459 O O . GLU A 1 178 ? -50.098 -4.040 52.292 1.00 54.44 178 GLU A O 1
ATOM 1464 N N . ARG A 1 179 ? -51.913 -5.284 52.692 1.00 55.84 179 ARG A N 1
ATOM 1465 C CA . ARG A 1 179 ? -52.779 -4.490 51.813 1.00 55.84 179 ARG A CA 1
ATOM 1466 C C . ARG A 1 179 ? -52.901 -3.089 52.415 1.00 55.84 179 ARG A C 1
ATOM 1468 O O . ARG A 1 179 ? -53.409 -2.966 53.529 1.00 55.84 179 ARG A O 1
ATOM 1475 N N . LEU A 1 180 ? -52.502 -2.065 51.661 1.00 51.97 180 LEU A N 1
ATOM 1476 C CA . LEU A 1 180 ? -52.643 -0.647 52.031 1.00 51.97 180 LEU A CA 1
ATOM 1477 C C . LEU A 1 180 ? -54.105 -0.254 52.338 1.00 51.97 180 LEU A C 1
ATOM 1479 O O . LEU A 1 180 ? -54.360 0.729 53.025 1.00 51.97 180 LEU A O 1
ATOM 1483 N N . ASP A 1 181 ? -55.070 -1.068 51.896 1.00 52.53 181 ASP A N 1
ATOM 1484 C CA . ASP A 1 181 ? -56.501 -0.906 52.173 1.00 52.53 181 ASP A CA 1
ATOM 1485 C C . ASP A 1 181 ? -56.915 -1.309 53.596 1.00 52.53 181 ASP A C 1
ATOM 1487 O O . ASP A 1 181 ? -58.050 -1.044 54.004 1.00 52.53 181 ASP A O 1
ATOM 1491 N N . ARG A 1 182 ? -56.037 -1.972 54.366 1.00 55.84 182 ARG A N 1
ATOM 1492 C CA . ARG A 1 182 ? -56.353 -2.360 55.745 1.00 55.84 182 ARG A CA 1
ATOM 1493 C C . ARG A 1 182 ? -56.538 -1.101 56.598 1.00 55.84 182 ARG A C 1
ATOM 1495 O O . ARG A 1 182 ? -55.680 -0.218 56.576 1.00 55.84 182 ARG A O 1
ATOM 1502 N N . PRO A 1 183 ? -57.600 -1.027 57.418 1.00 56.88 183 PRO A N 1
ATOM 1503 C CA . PRO A 1 183 ? -57.877 0.154 58.235 1.00 56.88 183 PRO A CA 1
ATOM 1504 C C . PRO A 1 183 ? -56.715 0.503 59.180 1.00 56.88 183 PRO A C 1
ATOM 1506 O O . PRO A 1 183 ? -56.457 1.678 59.414 1.00 56.88 183 PRO A O 1
ATOM 1509 N N . LEU A 1 184 ? -55.949 -0.493 59.643 1.00 52.47 184 LEU A N 1
ATOM 1510 C CA . LEU A 1 184 ? -54.766 -0.293 60.489 1.00 52.47 184 LEU A CA 1
ATOM 1511 C C . LEU A 1 184 ? -53.634 0.470 59.771 1.00 52.47 184 LEU A C 1
ATOM 1513 O O . LEU A 1 184 ? -52.977 1.316 60.371 1.00 52.47 184 LEU A O 1
ATOM 1517 N N . VAL A 1 185 ? -53.449 0.213 58.472 1.00 54.16 185 VAL A N 1
ATOM 1518 C CA . VAL A 1 185 ? -52.438 0.878 57.638 1.00 54.16 185 VAL A CA 1
ATOM 1519 C C . VAL A 1 185 ? -52.869 2.309 57.313 1.00 54.16 185 VAL A C 1
ATOM 1521 O O . VAL A 1 185 ? -52.034 3.204 57.347 1.00 54.16 185 VAL A O 1
ATOM 1524 N N . LYS A 1 186 ? -54.172 2.567 57.124 1.00 53.62 186 LYS A N 1
ATOM 1525 C CA . LYS A 1 186 ? -54.720 3.931 56.968 1.00 53.62 186 LYS A CA 1
ATOM 1526 C C . LYS A 1 186 ? -54.539 4.809 58.211 1.00 53.62 186 LYS A C 1
ATOM 1528 O O . LYS A 1 186 ? -54.399 6.018 58.081 1.00 53.62 186 LYS A O 1
ATOM 1533 N N . ILE A 1 187 ? -54.548 4.215 59.407 1.00 51.78 187 ILE A N 1
ATOM 1534 C CA . ILE A 1 187 ? -54.360 4.934 60.682 1.00 51.78 187 ILE A CA 1
ATOM 1535 C C . ILE A 1 187 ? -52.870 5.215 60.951 1.00 51.78 187 ILE A C 1
ATOM 1537 O O . ILE A 1 187 ? -52.532 6.254 61.522 1.00 51.78 187 ILE A O 1
ATOM 1541 N N . LEU A 1 188 ? -51.980 4.306 60.533 1.00 51.44 188 LEU A N 1
ATOM 1542 C CA . LEU A 1 188 ? -50.524 4.449 60.662 1.00 51.44 188 LEU A CA 1
ATOM 1543 C C . LEU A 1 188 ? -49.879 5.219 59.497 1.00 51.44 188 LEU A C 1
ATOM 1545 O O . LEU A 1 188 ? -48.805 5.791 59.679 1.00 51.44 188 LEU A O 1
ATOM 1549 N N . GLN A 1 189 ? -50.543 5.332 58.340 1.00 52.50 189 GLN A N 1
ATOM 1550 C CA . GLN A 1 189 ? -50.234 6.312 57.292 1.00 52.50 189 GLN A CA 1
ATOM 1551 C C . GLN A 1 189 ? -50.612 7.723 57.767 1.00 52.50 189 GLN A C 1
ATOM 1553 O O . GLN A 1 189 ? -51.517 8.375 57.260 1.00 52.50 189 GLN A O 1
ATOM 1558 N N . ARG A 1 190 ? -49.887 8.220 58.769 1.00 50.97 190 ARG A N 1
ATOM 1559 C CA . ARG A 1 190 ? -49.958 9.615 59.227 1.00 50.97 190 ARG A CA 1
ATOM 1560 C C . ARG A 1 190 ? -49.228 10.589 58.302 1.00 50.97 190 ARG A C 1
ATOM 1562 O O . ARG A 1 190 ? -49.241 11.789 58.558 1.00 50.97 190 ARG A O 1
ATOM 1569 N N . HIS A 1 191 ? -48.615 10.097 57.230 1.00 51.38 191 HIS A N 1
ATOM 1570 C CA . HIS A 1 191 ? -47.980 10.931 56.224 1.00 51.38 191 HIS A CA 1
ATOM 1571 C C . HIS A 1 191 ? -48.780 10.824 54.926 1.00 51.38 191 HIS A C 1
ATOM 1573 O O . HIS A 1 191 ? -48.979 9.702 54.448 1.00 51.38 191 HIS A O 1
ATOM 1579 N N . PRO A 1 192 ? -49.254 11.950 54.357 1.00 51.12 192 PRO A N 1
ATOM 1580 C CA . PRO A 1 192 ? -49.804 11.933 53.012 1.00 51.12 192 PRO A CA 1
ATOM 1581 C C . PRO A 1 192 ? -48.744 11.298 52.113 1.00 51.12 192 PRO A C 1
ATOM 1583 O O . PRO A 1 192 ? -47.569 11.671 52.170 1.00 51.12 192 PRO A O 1
ATOM 1586 N N . GLY A 1 193 ? -49.142 10.262 51.372 1.00 57.25 193 GLY A N 1
ATOM 1587 C CA . GLY A 1 193 ? -48.232 9.506 50.522 1.00 57.25 193 GLY A CA 1
ATOM 1588 C C . GLY A 1 193 ? -47.359 10.450 49.694 1.00 57.25 193 GLY A C 1
ATOM 1589 O O . GLY A 1 193 ? -47.847 11.471 49.220 1.00 57.25 193 GLY A O 1
ATOM 1590 N N . THR A 1 194 ? -46.084 10.089 49.532 1.00 53.75 194 THR A N 1
ATOM 1591 C CA . THR A 1 194 ? -45.057 10.705 48.658 1.00 53.75 194 THR A CA 1
ATOM 1592 C C . THR A 1 194 ? -44.171 11.853 49.177 1.00 53.75 194 THR A C 1
ATOM 1594 O O . THR A 1 194 ? -43.274 12.248 48.441 1.00 53.75 194 THR A O 1
ATOM 1597 N N . GLN A 1 195 ? -44.280 12.338 50.422 1.00 58.72 195 GLN A N 1
ATOM 1598 C CA . GLN A 1 195 ? -43.400 13.428 50.925 1.00 58.72 195 GLN A CA 1
ATOM 1599 C C . GLN A 1 195 ? -42.330 13.004 51.947 1.00 58.72 195 GLN A C 1
ATOM 1601 O O . GLN A 1 195 ? -41.835 13.830 52.711 1.00 58.72 195 GLN A O 1
ATOM 1606 N N . LEU A 1 196 ? -41.952 11.726 51.978 1.00 64.88 196 LEU A N 1
ATOM 1607 C CA . LEU A 1 196 ? -40.788 11.310 52.760 1.00 64.88 196 LEU A CA 1
ATOM 1608 C C . LEU A 1 196 ? -39.508 11.757 52.026 1.00 64.88 196 LEU A C 1
ATOM 1610 O O . LEU A 1 196 ? -39.376 11.444 50.836 1.00 64.88 196 LEU A O 1
ATOM 1614 N N . PRO A 1 197 ? -38.571 12.478 52.673 1.00 70.38 197 PRO A N 1
ATOM 1615 C CA . PRO A 1 197 ? -37.309 12.880 52.045 1.00 70.38 197 PRO A CA 1
ATOM 1616 C C . PRO A 1 197 ? -36.502 11.672 51.540 1.00 70.38 197 PRO A C 1
ATOM 1618 O O . PRO A 1 197 ? -35.784 11.762 50.550 1.00 70.38 197 PRO A O 1
ATOM 1621 N N . GLU A 1 198 ? -36.677 10.500 52.144 1.00 76.69 198 GLU A N 1
ATOM 1622 C CA . GLU A 1 198 ? -36.095 9.245 51.675 1.00 76.69 198 GLU A CA 1
ATOM 1623 C C . GLU A 1 198 ? -36.670 8.821 50.312 1.00 76.69 198 GLU A C 1
ATOM 1625 O O . GLU A 1 198 ? -35.940 8.336 49.449 1.00 76.69 198 GLU A O 1
ATOM 1630 N N . SER A 1 199 ? -37.964 9.057 50.070 1.00 74.62 199 SER A N 1
ATOM 1631 C CA . SER A 1 199 ? -38.614 8.735 48.794 1.00 74.62 199 SER A CA 1
ATOM 1632 C C . SER A 1 199 ? -38.111 9.620 47.657 1.00 74.62 199 SER A C 1
ATOM 1634 O O . SER A 1 199 ? -37.967 9.137 46.535 1.00 74.62 199 SER A O 1
ATOM 1636 N N . THR A 1 200 ? -37.835 10.902 47.916 1.00 79.12 200 THR A N 1
ATOM 1637 C CA . THR A 1 200 ? -37.274 11.796 46.892 1.00 79.12 200 THR A CA 1
ATOM 1638 C C . THR A 1 200 ? -35.831 11.420 46.565 1.00 79.12 200 THR A C 1
ATOM 1640 O O . THR A 1 200 ? -35.467 11.430 45.390 1.00 79.12 200 THR A O 1
ATOM 1643 N N . LEU A 1 201 ? -35.039 10.998 47.557 1.00 82.50 201 LEU A N 1
ATOM 1644 C CA . LEU A 1 201 ? -33.684 10.476 47.347 1.00 82.50 201 LEU A CA 1
ATOM 1645 C C . LEU A 1 201 ? -33.676 9.185 46.513 1.00 82.50 201 LEU A C 1
ATOM 1647 O O . LEU A 1 201 ? -32.866 9.063 45.594 1.00 82.50 201 LEU A O 1
ATOM 1651 N N . ILE A 1 202 ? -34.603 8.253 46.759 1.00 81.94 202 ILE A N 1
ATOM 1652 C CA . ILE A 1 202 ? -34.744 7.026 45.952 1.00 81.94 202 ILE A CA 1
ATOM 1653 C C . ILE A 1 202 ? -35.150 7.365 44.509 1.00 81.94 202 ILE A C 1
ATOM 1655 O O . ILE A 1 202 ? -34.559 6.847 43.560 1.00 81.94 202 ILE A O 1
ATOM 1659 N N . SER A 1 203 ? -36.097 8.286 44.312 1.00 82.81 203 SER A N 1
ATOM 1660 C CA . SER A 1 203 ? -36.489 8.759 42.974 1.00 82.81 203 SER A CA 1
ATOM 1661 C C . SER A 1 203 ? -35.342 9.465 42.233 1.00 82.81 203 SER A C 1
ATOM 1663 O O . SER A 1 203 ? -35.167 9.301 41.029 1.00 82.81 203 SER A O 1
ATOM 1665 N N . GLN A 1 204 ? -34.504 10.232 42.932 1.00 87.94 204 GLN A N 1
ATOM 1666 C CA . GLN A 1 204 ? -33.310 10.840 42.333 1.00 87.94 204 GLN A CA 1
ATOM 1667 C C . GLN A 1 204 ? -32.237 9.794 41.994 1.00 87.94 204 GLN A C 1
ATOM 1669 O O . GLN A 1 204 ? -31.600 9.872 40.937 1.00 87.94 204 GLN A O 1
ATOM 1674 N N . GLY A 1 205 ? -32.054 8.800 42.867 1.00 89.12 205 GLY A N 1
ATOM 1675 C CA . GLY A 1 205 ? -31.150 7.671 42.661 1.00 89.12 205 GLY A CA 1
ATOM 1676 C C . GLY A 1 205 ? -31.545 6.829 41.449 1.00 89.12 205 GLY A C 1
ATOM 1677 O O . GLY A 1 205 ? -30.700 6.569 40.597 1.00 89.12 205 GLY A O 1
ATOM 1678 N N . THR A 1 206 ? -32.829 6.494 41.312 1.00 89.31 206 THR A N 1
ATOM 1679 C CA . THR A 1 206 ? -33.368 5.730 40.169 1.00 89.31 206 THR A CA 1
ATOM 1680 C C . THR A 1 206 ? -33.177 6.466 38.845 1.00 89.31 206 THR A C 1
ATOM 1682 O O . THR A 1 206 ? -32.687 5.874 37.886 1.00 89.31 206 THR A O 1
ATOM 1685 N N . VAL A 1 207 ? -33.466 7.772 38.784 1.00 91.19 207 VAL A N 1
ATOM 1686 C CA . VAL A 1 207 ? -33.202 8.592 37.585 1.00 91.19 207 VAL A CA 1
ATOM 1687 C C . VAL A 1 207 ? -31.708 8.634 37.252 1.00 91.19 207 VAL A C 1
ATOM 1689 O O . VAL A 1 207 ? -31.322 8.578 36.083 1.00 91.19 207 VAL A O 1
ATOM 1692 N N . SER A 1 208 ? -30.844 8.736 38.263 1.00 93.12 208 SER A N 1
ATOM 1693 C CA . SER A 1 208 ? -29.390 8.739 38.060 1.00 93.12 208 SER A CA 1
ATOM 1694 C C . SER A 1 208 ? -28.887 7.385 37.559 1.00 93.12 208 SER A C 1
ATOM 1696 O O . SER A 1 208 ? -28.064 7.337 36.647 1.00 93.12 208 SER A O 1
ATOM 1698 N N . LEU A 1 209 ? -29.424 6.290 38.096 1.00 92.94 209 LEU A N 1
ATOM 1699 C CA . LEU A 1 209 ? -29.098 4.928 37.692 1.00 92.94 209 LEU A CA 1
ATOM 1700 C C . LEU A 1 209 ? -29.579 4.631 36.265 1.00 92.94 209 LEU A C 1
ATOM 1702 O O . LEU A 1 209 ? -28.809 4.112 35.464 1.00 92.94 209 LEU A O 1
ATOM 1706 N N . GLN A 1 210 ? -30.789 5.064 35.902 1.00 94.19 210 GLN A N 1
ATOM 1707 C CA . GLN A 1 210 ? -31.305 4.977 34.533 1.00 94.19 210 GLN A CA 1
ATOM 1708 C C . GLN A 1 210 ? -30.389 5.700 33.531 1.00 94.19 210 GLN A C 1
ATOM 1710 O O . GLN A 1 210 ? -30.079 5.164 32.468 1.00 94.19 210 GLN A O 1
ATOM 1715 N N . LYS A 1 211 ? -29.903 6.901 33.878 1.00 95.19 211 LYS A N 1
ATOM 1716 C CA . LYS A 1 211 ? -28.920 7.633 33.058 1.00 95.19 211 LYS A CA 1
ATOM 1717 C C . LYS A 1 211 ? -27.580 6.898 32.962 1.00 95.19 211 LYS A C 1
ATOM 1719 O O . LYS A 1 211 ? -26.921 6.967 31.930 1.00 95.19 211 LYS A O 1
ATOM 1724 N N . SER A 1 212 ? -27.138 6.229 34.023 1.00 94.75 212 SER A N 1
ATOM 1725 C CA . SER A 1 212 ? -25.908 5.424 33.999 1.00 94.75 212 SER A CA 1
ATOM 1726 C C . SER A 1 212 ? -26.061 4.163 33.144 1.00 94.75 212 SER A C 1
ATOM 1728 O O . SER A 1 212 ? -25.139 3.819 32.404 1.00 94.75 212 SER A O 1
ATOM 1730 N N . LEU A 1 213 ? -27.233 3.524 33.168 1.00 95.69 213 LEU A N 1
ATOM 1731 C CA . LEU A 1 213 ? -27.571 2.406 32.285 1.00 95.69 213 LEU A CA 1
ATOM 1732 C C . LEU A 1 213 ? -27.549 2.819 30.817 1.00 95.69 213 LEU A C 1
ATOM 1734 O O . LEU A 1 213 ? -26.877 2.180 30.013 1.00 95.69 213 LEU A O 1
ATOM 1738 N N . SER A 1 214 ? -28.200 3.933 30.467 1.00 96.00 214 SER A N 1
ATOM 1739 C CA . SER A 1 214 ? -28.176 4.421 29.085 1.00 96.00 214 SER A CA 1
ATOM 1740 C C . SER A 1 214 ? -26.746 4.726 28.628 1.00 96.00 214 SER A C 1
ATOM 1742 O O . SER A 1 214 ? -26.329 4.275 27.569 1.00 96.00 214 SER A O 1
ATOM 1744 N N . LYS A 1 215 ? -25.951 5.405 29.468 1.00 96.06 215 LYS A N 1
ATOM 1745 C CA . LYS A 1 215 ? -24.544 5.706 29.164 1.00 96.06 215 LYS A CA 1
ATOM 1746 C C . LYS A 1 215 ? -23.711 4.445 28.961 1.00 96.06 215 LYS A C 1
ATOM 1748 O O . LYS A 1 215 ? -22.931 4.384 28.019 1.00 96.06 215 LYS A O 1
ATOM 1753 N N . THR A 1 216 ? -23.840 3.454 29.839 1.00 95.81 216 THR A N 1
ATOM 1754 C CA . THR A 1 216 ? -23.059 2.215 29.711 1.00 95.81 216 THR A CA 1
ATOM 1755 C C . THR A 1 216 ? -23.471 1.411 28.487 1.00 95.81 216 THR A C 1
ATOM 1757 O O . THR A 1 216 ? -22.596 0.941 27.761 1.00 95.81 216 THR A O 1
ATOM 1760 N N . ARG A 1 217 ? -24.767 1.364 28.169 1.00 96.50 217 ARG A N 1
ATOM 1761 C CA . ARG A 1 217 ? -25.269 0.808 26.909 1.00 96.50 217 ARG A CA 1
ATOM 1762 C C . ARG A 1 217 ? -24.646 1.494 25.689 1.00 96.50 217 ARG A C 1
ATOM 1764 O O . ARG A 1 217 ? -24.149 0.804 24.801 1.00 96.50 217 ARG A O 1
ATOM 1771 N N . ASP A 1 218 ? -24.601 2.825 25.673 1.00 96.69 218 ASP A N 1
ATOM 1772 C CA . ASP A 1 218 ? -23.977 3.586 24.583 1.00 96.69 218 ASP A CA 1
ATOM 1773 C C . ASP A 1 218 ? -22.472 3.287 24.481 1.00 96.69 218 ASP A C 1
ATOM 1775 O O . ASP A 1 218 ? -21.945 3.088 23.386 1.00 96.69 218 ASP A O 1
ATOM 1779 N N . THR A 1 219 ? -21.768 3.185 25.617 1.00 96.31 219 THR A N 1
ATOM 1780 C CA . THR A 1 219 ? -20.340 2.824 25.614 1.00 96.31 219 THR A CA 1
ATOM 1781 C C . THR A 1 219 ? -20.090 1.405 25.111 1.00 96.31 219 THR A C 1
ATOM 1783 O O . THR A 1 219 ? -19.115 1.191 24.399 1.00 96.31 219 THR A O 1
ATOM 1786 N N . ILE A 1 220 ? -20.962 0.443 25.430 1.00 97.19 220 ILE A N 1
ATOM 1787 C CA . ILE A 1 220 ? -20.886 -0.925 24.898 1.00 97.19 220 ILE A CA 1
ATOM 1788 C C . ILE A 1 220 ? -21.080 -0.904 23.379 1.00 97.19 220 ILE A C 1
ATOM 1790 O O . ILE A 1 220 ? -20.311 -1.542 22.661 1.00 97.19 220 ILE A O 1
ATOM 1794 N N . GLY A 1 221 ? -22.043 -0.118 22.883 1.00 96.94 221 GLY A N 1
ATOM 1795 C CA . GLY A 1 221 ? -22.230 0.107 21.448 1.00 96.94 221 GLY A CA 1
ATOM 1796 C C . GLY A 1 221 ? -20.960 0.638 20.778 1.00 96.94 221 GLY A C 1
ATOM 1797 O O . GLY A 1 221 ? -20.483 0.054 19.807 1.00 96.94 221 GLY A O 1
ATOM 1798 N N . LEU A 1 222 ? -20.337 1.667 21.362 1.00 97.06 222 LEU A N 1
ATOM 1799 C CA . LEU A 1 222 ? -19.081 2.224 20.855 1.00 97.06 222 LEU A CA 1
ATOM 1800 C C . LEU A 1 222 ? -17.940 1.193 20.841 1.00 97.06 222 LEU A C 1
ATOM 1802 O O . LEU A 1 222 ? -17.156 1.165 19.894 1.00 97.06 222 LEU A O 1
ATOM 1806 N N . LEU A 1 223 ? -17.835 0.348 21.871 1.00 97.31 223 LEU A N 1
ATOM 1807 C CA . LEU A 1 223 ? -16.826 -0.714 21.936 1.00 97.31 223 LEU A CA 1
ATOM 1808 C C . LEU A 1 223 ? -17.051 -1.799 20.873 1.00 97.31 223 LEU A C 1
ATOM 1810 O O . LEU A 1 223 ? -16.088 -2.335 20.327 1.00 97.31 223 LEU A O 1
ATOM 1814 N N . HIS A 1 224 ? -18.302 -2.111 20.538 1.00 96.94 224 HIS A N 1
ATOM 1815 C CA . HIS A 1 224 ? -18.601 -3.007 19.423 1.00 96.94 224 HIS A CA 1
ATOM 1816 C C . HIS A 1 224 ? -18.211 -2.393 18.077 1.00 96.94 224 HIS A C 1
ATOM 1818 O O . HIS A 1 224 ? -17.562 -3.061 17.270 1.00 96.94 224 HIS A O 1
ATOM 1824 N N . ASP A 1 225 ? -18.528 -1.118 17.858 1.00 97.38 225 ASP A N 1
ATOM 1825 C CA . ASP A 1 225 ? -18.147 -0.409 16.636 1.00 97.38 225 ASP A CA 1
ATOM 1826 C C . ASP A 1 225 ? -16.623 -0.337 16.476 1.00 97.38 225 ASP A C 1
ATOM 1828 O O . ASP A 1 225 ? -16.095 -0.535 15.378 1.00 97.38 225 ASP A O 1
ATOM 1832 N N . THR A 1 226 ? -15.887 -0.083 17.565 1.00 96.50 226 THR A N 1
ATOM 1833 C CA . THR A 1 226 ? -14.418 -0.084 17.527 1.00 96.50 226 THR A CA 1
ATOM 1834 C C . THR A 1 226 ? -13.868 -1.480 17.266 1.00 96.50 226 THR A C 1
ATOM 1836 O O . THR A 1 226 ? -12.927 -1.616 16.490 1.00 96.50 226 THR A O 1
ATOM 1839 N N . GLN A 1 227 ? -14.476 -2.529 17.825 1.00 96.38 227 GLN A N 1
ATOM 1840 C CA . GLN A 1 227 ? -14.078 -3.909 17.556 1.00 96.38 227 GLN A CA 1
ATOM 1841 C C . GLN A 1 227 ? -14.252 -4.289 16.078 1.00 96.38 227 GLN A C 1
ATOM 1843 O O . GLN A 1 227 ? -13.395 -4.978 15.524 1.00 96.38 227 GLN A O 1
ATOM 1848 N N . ILE A 1 228 ? -15.344 -3.862 15.437 1.00 96.12 228 ILE A N 1
ATOM 1849 C CA . ILE A 1 228 ? -15.575 -4.097 14.004 1.00 96.12 228 ILE A CA 1
ATOM 1850 C C . ILE A 1 228 ? -14.487 -3.399 13.184 1.00 96.12 228 ILE A C 1
ATOM 1852 O O . ILE A 1 228 ? -13.820 -4.052 12.384 1.00 96.12 228 ILE A O 1
ATOM 1856 N N . LYS A 1 229 ? -14.234 -2.113 13.455 1.00 96.44 229 LYS A N 1
ATOM 1857 C CA . LYS A 1 229 ? -13.188 -1.339 12.767 1.00 96.44 229 LYS A CA 1
ATOM 1858 C C . LYS A 1 229 ? -11.800 -1.952 12.937 1.00 96.44 229 LYS A C 1
ATOM 1860 O O . LYS A 1 229 ? -11.079 -2.097 11.960 1.00 96.44 229 LYS A O 1
ATOM 1865 N N . LEU A 1 230 ? -11.445 -2.381 14.150 1.00 96.38 230 LEU A N 1
ATOM 1866 C CA . LEU A 1 230 ? -10.158 -3.030 14.412 1.00 96.38 230 LEU A CA 1
ATOM 1867 C C . LEU A 1 230 ? -9.999 -4.338 13.631 1.00 96.38 230 LEU A C 1
ATOM 1869 O O . LEU A 1 230 ? -8.901 -4.633 13.174 1.00 96.38 230 LEU A O 1
ATOM 1873 N N . LYS A 1 231 ? -11.069 -5.120 13.443 1.00 95.12 231 LYS A N 1
ATOM 1874 C CA . LYS A 1 231 ? -11.019 -6.329 12.602 1.00 95.12 231 LYS A CA 1
ATOM 1875 C C . LYS A 1 231 ? -10.820 -5.991 11.127 1.00 95.12 231 LYS A C 1
ATOM 1877 O O . LYS A 1 231 ? -10.014 -6.637 10.465 1.00 95.12 231 LYS A O 1
ATOM 1882 N N . GLU A 1 232 ? -11.526 -4.984 10.621 1.00 95.75 232 GLU A N 1
ATOM 1883 C CA . GLU A 1 232 ? -11.343 -4.509 9.246 1.00 95.75 232 GLU A CA 1
ATOM 1884 C C . GLU A 1 232 ? -9.909 -4.017 9.024 1.00 95.75 232 GLU A C 1
ATOM 1886 O O . GLU A 1 232 ? -9.253 -4.418 8.062 1.00 95.75 232 GLU A O 1
ATOM 1891 N N . ASP A 1 233 ? -9.382 -3.211 9.946 1.00 94.62 233 ASP A N 1
ATOM 1892 C CA . ASP A 1 233 ? -8.000 -2.737 9.911 1.00 94.62 233 ASP A CA 1
ATOM 1893 C C . ASP A 1 233 ? -7.008 -3.901 9.971 1.00 94.62 233 ASP A C 1
ATOM 1895 O O . ASP A 1 233 ? -6.062 -3.946 9.182 1.00 94.62 233 ASP A O 1
ATOM 1899 N N . GLN A 1 234 ? -7.258 -4.889 10.830 1.00 95.06 234 GLN A N 1
ATOM 1900 C CA . GLN A 1 234 ? -6.450 -6.098 10.939 1.00 95.06 234 GLN A CA 1
ATOM 1901 C C . GLN A 1 234 ? -6.367 -6.843 9.593 1.00 95.06 234 GLN A C 1
ATOM 1903 O O . GLN A 1 234 ? -5.273 -7.156 9.114 1.00 95.06 234 GLN A O 1
ATOM 1908 N N . GLU A 1 235 ? -7.502 -7.095 8.940 1.00 94.56 235 GLU A N 1
ATOM 1909 C CA . GLU A 1 235 ? -7.533 -7.749 7.628 1.00 94.56 235 GLU A CA 1
ATOM 1910 C C . GLU A 1 235 ? -6.847 -6.912 6.543 1.00 94.56 235 GLU A C 1
ATOM 1912 O O . GLU A 1 235 ? -6.087 -7.441 5.722 1.00 94.56 235 GLU A O 1
ATOM 1917 N N . ASN A 1 236 ? -7.086 -5.601 6.544 1.00 94.25 236 ASN A N 1
ATOM 1918 C CA . ASN A 1 236 ? -6.502 -4.679 5.578 1.00 94.25 236 ASN A CA 1
ATOM 1919 C C . ASN A 1 236 ? -4.973 -4.633 5.697 1.00 94.25 236 ASN A C 1
ATOM 1921 O O . ASN A 1 236 ? -4.279 -4.657 4.677 1.00 94.25 236 ASN A O 1
ATOM 1925 N N . LYS A 1 237 ? -4.433 -4.617 6.922 1.00 94.75 237 LYS A N 1
ATOM 1926 C CA . LYS A 1 237 ? -2.984 -4.604 7.165 1.00 94.75 237 LYS A CA 1
ATOM 1927 C C . LYS A 1 237 ? -2.316 -5.919 6.784 1.00 94.75 237 LYS A C 1
ATOM 1929 O O . LYS A 1 237 ? -1.295 -5.868 6.102 1.00 94.75 237 LYS A O 1
ATOM 1934 N N . LEU A 1 238 ? -2.931 -7.068 7.080 1.00 94.25 238 LEU A N 1
ATOM 1935 C CA . LEU A 1 238 ? -2.436 -8.375 6.615 1.00 94.25 238 LEU A CA 1
ATOM 1936 C C . LEU A 1 238 ? -2.363 -8.460 5.091 1.00 94.25 238 LEU A C 1
ATOM 1938 O O . LEU A 1 238 ? -1.374 -8.929 4.520 1.00 94.25 238 LEU A O 1
ATOM 1942 N N . ARG A 1 239 ? -3.423 -8.014 4.405 1.00 94.94 239 ARG A N 1
ATOM 1943 C CA . ARG A 1 239 ? -3.441 -7.995 2.937 1.00 94.94 239 ARG A CA 1
ATOM 1944 C C . ARG A 1 239 ? -2.368 -7.053 2.396 1.00 94.94 239 ARG A C 1
ATOM 1946 O O . ARG A 1 239 ? -1.650 -7.445 1.478 1.00 94.94 239 ARG A O 1
ATOM 1953 N N . GLY A 1 240 ? -2.237 -5.858 2.975 1.00 92.44 240 GLY A N 1
ATOM 1954 C CA . GLY A 1 240 ? -1.207 -4.880 2.617 1.00 92.44 240 GLY A CA 1
ATOM 1955 C C . GLY A 1 240 ? 0.207 -5.448 2.741 1.00 92.44 240 GLY A C 1
ATOM 1956 O O . GLY A 1 240 ? 0.945 -5.472 1.759 1.00 92.44 240 GLY A O 1
ATOM 1957 N N . GLU A 1 241 ? 0.540 -6.019 3.899 1.00 94.81 241 GLU A N 1
ATOM 1958 C CA . GLU A 1 241 ? 1.824 -6.677 4.164 1.00 94.81 241 GLU A CA 1
ATOM 1959 C C . GLU A 1 241 ? 2.126 -7.783 3.140 1.00 94.81 241 GLU A C 1
ATOM 1961 O O . GLU A 1 241 ? 3.220 -7.844 2.568 1.00 94.81 241 GLU A O 1
ATOM 1966 N N . SER A 1 242 ? 1.154 -8.663 2.878 1.00 95.75 242 SER A N 1
ATOM 1967 C CA . SER A 1 242 ? 1.311 -9.766 1.925 1.00 95.75 242 SER A CA 1
ATOM 1968 C C . SER A 1 242 ? 1.604 -9.262 0.508 1.00 95.75 242 SER A C 1
ATOM 1970 O O . SER A 1 242 ? 2.519 -9.770 -0.158 1.00 95.75 242 SER A O 1
ATOM 1972 N N . ILE A 1 243 ? 0.875 -8.231 0.064 1.00 94.12 243 ILE A N 1
ATOM 1973 C CA . ILE A 1 243 ? 1.062 -7.587 -1.241 1.00 94.12 243 ILE A CA 1
ATOM 1974 C C . ILE A 1 243 ? 2.441 -6.929 -1.317 1.00 94.12 243 ILE A C 1
ATOM 1976 O O . ILE A 1 243 ? 3.177 -7.182 -2.275 1.00 94.12 243 ILE A O 1
ATOM 1980 N N . ASP A 1 244 ? 2.831 -6.153 -0.308 1.00 93.25 244 ASP A N 1
ATOM 1981 C CA . ASP A 1 244 ? 4.104 -5.431 -0.292 1.00 93.25 244 ASP A CA 1
ATOM 1982 C C . ASP A 1 244 ? 5.299 -6.401 -0.274 1.00 93.25 244 ASP A C 1
ATOM 1984 O O . ASP A 1 244 ? 6.235 -6.261 -1.073 1.00 93.25 244 ASP A O 1
ATOM 1988 N N . ARG A 1 245 ? 5.235 -7.483 0.520 1.00 93.50 245 ARG A N 1
ATOM 1989 C CA . ARG A 1 245 ? 6.251 -8.552 0.481 1.00 93.50 245 ARG A CA 1
ATOM 1990 C C . ARG A 1 245 ? 6.268 -9.289 -0.851 1.00 93.50 245 ARG A C 1
ATOM 1992 O O . ARG A 1 245 ? 7.338 -9.645 -1.353 1.00 93.50 245 ARG A O 1
ATOM 1999 N N . ALA A 1 246 ? 5.109 -9.581 -1.441 1.00 93.88 246 ALA A N 1
ATOM 2000 C CA . ALA A 1 246 ? 5.042 -10.204 -2.762 1.00 93.88 246 ALA A CA 1
ATOM 2001 C C . ALA A 1 246 ? 5.680 -9.307 -3.835 1.00 93.88 246 ALA A C 1
ATOM 2003 O O . ALA A 1 246 ? 6.488 -9.798 -4.632 1.00 93.88 246 ALA A O 1
ATOM 2004 N N . ALA A 1 247 ? 5.398 -8.004 -3.805 1.00 91.69 247 ALA A N 1
ATOM 2005 C CA . ALA A 1 247 ? 5.984 -7.012 -4.696 1.00 91.69 247 ALA A CA 1
ATOM 2006 C C . ALA A 1 247 ? 7.509 -6.930 -4.524 1.00 91.69 247 ALA A C 1
ATOM 2008 O O . ALA A 1 247 ? 8.240 -7.061 -5.509 1.00 91.69 247 ALA A O 1
ATOM 2009 N N . ALA A 1 248 ? 8.011 -6.818 -3.290 1.00 90.75 248 ALA A N 1
ATOM 2010 C CA . ALA A 1 248 ? 9.447 -6.816 -3.009 1.00 90.75 248 ALA A CA 1
ATOM 2011 C C . ALA A 1 248 ? 10.136 -8.091 -3.539 1.00 90.75 248 ALA A C 1
ATOM 2013 O O . ALA A 1 248 ? 11.137 -8.016 -4.259 1.00 90.75 248 ALA A O 1
ATOM 2014 N N . ARG A 1 249 ? 9.553 -9.275 -3.293 1.00 89.81 249 ARG A N 1
ATOM 2015 C CA . ARG A 1 249 ? 10.068 -10.563 -3.802 1.00 89.81 249 ARG A CA 1
ATOM 2016 C C . ARG A 1 249 ? 10.083 -10.638 -5.327 1.00 89.81 249 ARG A C 1
ATOM 2018 O O . ARG A 1 249 ? 11.041 -11.147 -5.911 1.00 89.81 249 ARG A O 1
ATOM 2025 N N . LEU A 1 250 ? 9.029 -10.168 -5.996 1.00 89.94 250 LEU A N 1
ATOM 2026 C CA . LEU A 1 250 ? 8.967 -10.124 -7.462 1.00 89.94 250 LEU A CA 1
ATOM 2027 C C . LEU A 1 250 ? 10.068 -9.233 -8.042 1.00 89.94 250 LEU A C 1
ATOM 2029 O O . LEU A 1 250 ? 10.710 -9.614 -9.022 1.00 89.94 250 LEU A O 1
ATOM 2033 N N . ARG A 1 251 ? 10.339 -8.089 -7.408 1.00 88.06 251 ARG A N 1
ATOM 2034 C CA . ARG A 1 251 ? 11.400 -7.167 -7.830 1.00 88.06 251 ARG A CA 1
ATOM 2035 C C . ARG A 1 251 ? 12.788 -7.793 -7.707 1.00 88.06 251 ARG A C 1
ATOM 2037 O O . ARG A 1 251 ? 13.556 -7.736 -8.667 1.00 88.06 251 ARG A O 1
ATOM 2044 N N . VAL A 1 252 ? 13.079 -8.474 -6.595 1.00 85.50 252 VAL A N 1
ATOM 2045 C CA . VAL A 1 252 ? 14.353 -9.196 -6.405 1.00 85.50 252 VAL A CA 1
ATOM 2046 C C . VAL A 1 252 ? 14.523 -10.318 -7.435 1.00 85.50 252 VAL A C 1
ATOM 2048 O O . VAL A 1 252 ? 15.593 -10.455 -8.031 1.00 85.50 252 VAL A O 1
ATOM 2051 N N . ARG A 1 253 ? 13.465 -11.097 -7.702 1.00 85.06 253 ARG A N 1
ATOM 2052 C CA . ARG A 1 253 ? 13.494 -12.155 -8.729 1.00 85.06 253 ARG A CA 1
ATOM 2053 C C . ARG A 1 253 ? 13.742 -11.593 -10.127 1.00 85.06 253 ARG A C 1
ATOM 2055 O O . ARG A 1 253 ? 14.591 -12.106 -10.847 1.00 85.06 253 ARG A O 1
ATOM 2062 N N . SER A 1 254 ? 13.058 -10.509 -10.486 1.00 79.56 254 SER A N 1
ATOM 2063 C CA . SER A 1 254 ? 13.235 -9.829 -11.776 1.00 79.56 254 SER A CA 1
ATOM 2064 C C . SER A 1 254 ? 14.653 -9.267 -11.956 1.00 79.56 254 SER A C 1
ATOM 2066 O O . SER A 1 254 ? 15.192 -9.288 -13.062 1.00 79.56 254 SER A O 1
ATOM 2068 N N . ALA A 1 255 ? 15.295 -8.822 -10.870 1.00 71.50 255 ALA A N 1
ATOM 2069 C CA 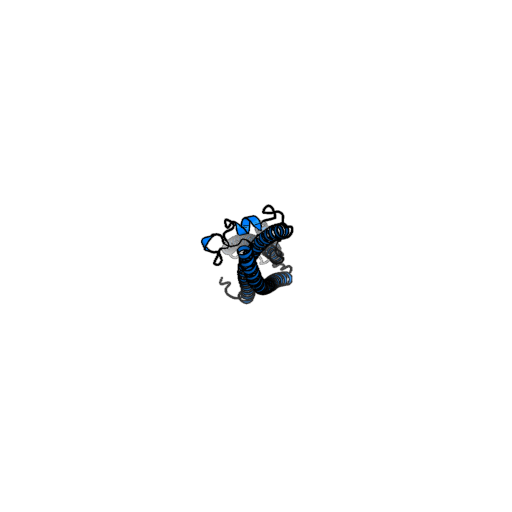. ALA A 1 255 ? 16.682 -8.360 -10.894 1.00 71.50 255 ALA A CA 1
ATOM 2070 C C . ALA A 1 255 ? 17.696 -9.502 -11.100 1.00 71.50 255 ALA A C 1
ATOM 2072 O O . ALA A 1 255 ? 18.669 -9.316 -11.829 1.00 71.50 255 ALA A O 1
ATOM 2073 N N . LYS A 1 256 ? 17.464 -10.681 -10.504 1.00 66.50 256 LYS A N 1
ATOM 2074 C CA . LYS A 1 256 ? 18.351 -11.854 -10.638 1.00 66.50 256 LYS A CA 1
ATOM 2075 C C . LYS A 1 256 ? 18.119 -12.665 -11.926 1.00 66.50 256 LYS A C 1
ATOM 2077 O O . LYS A 1 256 ? 19.054 -13.281 -12.420 1.00 66.50 256 LYS A O 1
ATOM 2082 N N . GLY A 1 257 ? 16.902 -12.659 -12.479 1.00 54.09 257 GLY A N 1
ATOM 2083 C CA . GLY A 1 257 ? 16.466 -13.595 -13.529 1.00 54.09 257 GLY A CA 1
ATOM 2084 C C . GLY A 1 257 ? 16.550 -13.132 -14.992 1.00 54.09 257 GLY A C 1
ATOM 2085 O O . GLY A 1 257 ? 16.156 -13.881 -15.876 1.00 54.09 257 GLY A O 1
ATOM 2086 N N . ARG A 1 258 ? 17.050 -11.930 -15.312 1.00 50.00 258 ARG A N 1
ATOM 2087 C CA . ARG A 1 258 ? 17.106 -11.423 -16.708 1.00 50.00 258 ARG A CA 1
ATOM 2088 C C . ARG A 1 258 ? 18.487 -11.522 -17.367 1.00 50.00 258 ARG A C 1
ATOM 2090 O O . ARG A 1 258 ? 18.965 -10.574 -17.985 1.00 50.00 258 ARG A O 1
ATOM 2097 N N . ARG A 1 259 ? 19.108 -12.700 -17.277 1.00 46.28 259 ARG A N 1
ATOM 2098 C CA . ARG A 1 259 ? 20.045 -13.176 -18.315 1.00 46.28 259 ARG A CA 1
ATOM 2099 C C . ARG A 1 259 ? 19.394 -14.151 -19.298 1.00 46.28 259 ARG A C 1
ATOM 2101 O O . ARG A 1 259 ? 20.030 -14.527 -20.274 1.00 46.28 259 ARG A O 1
ATOM 2108 N N . GLU A 1 260 ? 18.134 -14.525 -19.100 1.00 46.97 260 GLU A N 1
ATOM 2109 C CA . GLU A 1 260 ? 17.483 -15.499 -19.970 1.00 46.97 260 GLU A CA 1
ATOM 2110 C C . GLU A 1 260 ? 16.675 -14.830 -21.089 1.00 46.97 260 GLU A C 1
ATOM 2112 O O . GLU A 1 260 ? 15.651 -14.188 -20.858 1.00 46.97 260 GLU A O 1
ATOM 2117 N N . ARG A 1 261 ? 17.173 -15.062 -22.312 1.00 42.75 261 ARG A N 1
ATOM 2118 C CA . ARG A 1 261 ? 16.475 -15.025 -23.608 1.00 42.75 261 ARG A CA 1
ATOM 2119 C C . ARG A 1 261 ? 16.089 -13.644 -24.141 1.00 42.75 261 ARG A C 1
ATOM 2121 O O . ARG A 1 261 ? 14.920 -13.330 -24.332 1.00 42.75 261 ARG A O 1
ATOM 2128 N N . LEU A 1 262 ? 17.098 -12.882 -24.557 1.00 39.41 262 LEU A N 1
ATOM 2129 C CA . LEU A 1 262 ? 17.002 -12.257 -25.879 1.00 39.41 262 LEU A CA 1
ATOM 2130 C C . LEU A 1 262 ? 17.380 -13.339 -26.897 1.00 39.41 262 LEU A C 1
ATOM 2132 O O . LEU A 1 262 ? 18.533 -13.452 -27.291 1.00 39.41 262 LEU A O 1
ATOM 2136 N N . CYS A 1 263 ? 16.418 -14.203 -27.224 1.00 34.72 263 CYS A N 1
ATOM 2137 C CA . CYS A 1 263 ? 16.478 -14.981 -28.454 1.00 34.72 263 CYS A CA 1
ATOM 2138 C C . CYS A 1 263 ? 16.013 -14.038 -29.567 1.00 34.72 263 CYS A C 1
ATOM 2140 O O . CYS A 1 263 ? 14.812 -13.836 -29.743 1.00 34.72 263 CYS A O 1
ATOM 2142 N N . LEU A 1 264 ? 16.980 -13.408 -30.228 1.00 35.22 264 LEU A N 1
ATOM 2143 C CA . LEU A 1 264 ? 16.882 -13.024 -31.631 1.00 35.22 264 LEU A CA 1
ATOM 2144 C C . LEU A 1 264 ? 17.846 -13.928 -32.392 1.00 35.22 264 LEU A C 1
ATOM 2146 O O . LEU A 1 264 ? 18.971 -14.112 -31.872 1.00 35.22 264 LEU A O 1
#